Protein 3PT5 (pdb70)

Organism: Escherichia coli O157:H7 (NCBI:txid83334)

B-factor: mean 16.52, std 6.79, range [2.71, 59.26]

InterPro domains:
  IPR005181 Sialate O-acetylesterase domain [PF03629] (75-209)
  IPR036514 SGNH hydrolase superfamily [G3DSA:3.40.50.1110] (12-285)
  IPR052940 Carbohydrate Esterase 6 [PTHR31988] (11-324)

Radius of gyration: 18.14 Å; Cα c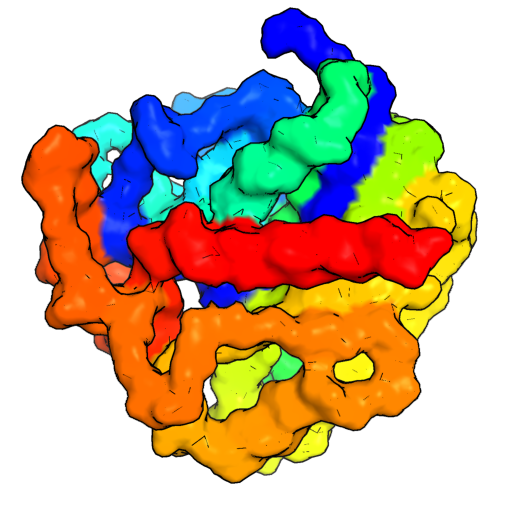ontacts (8 Å, |Δi|>4): 740; chains: 1; bounding box: 42×46×48 Å

Structure (mmCIF, N/CA/C/O backbone):
data_3PT5
#
_entry.id   3PT5
#
_cell.length_a   41.080
_cell.length_b   57.919
_cell.length_c   135.392
_cell.angle_alpha   90.00
_cell.angle_beta   90.00
_cell.angle_gamma   90.00
#
_symmetry.space_group_name_H-M   'P 21 21 21'
#
loop_
_entity.id
_entity.type
_entity.pdbx_description
1 polymer 'NANS (YJHS), A 9-O-acetyl N-acetylneuraminic acid esterase'
2 water water
#
loop_
_atom_site.group_PDB
_atom_site.id
_atom_site.type_symbol
_atom_site.label_atom_id
_atom_site.label_alt_id
_atom_site.label_comp_id
_atom_site.label_asym_id
_atom_site.label_entity_id
_atom_site.label_seq_id
_atom_site.pdbx_PDB_ins_code
_atom_site.Cartn_x
_atom_site.Cartn_y
_atom_site.Cartn_z
_atom_site.occupancy
_atom_site.B_iso_or_equiv
_atom_site.auth_seq_id
_atom_site.auth_comp_id
_atom_site.auth_asym_id
_atom_site.auth_atom_id
_atom_site.pdbx_PDB_model_num
ATOM 1 N N . ILE A 1 15 ? -7.299 18.126 3.645 1.00 27.57 4 ILE A N 1
ATOM 2 C CA . ILE A 1 15 ? -8.139 18.971 2.733 1.00 26.64 4 ILE A CA 1
ATOM 3 C C . ILE A 1 15 ? -8.232 18.354 1.326 1.00 25.94 4 ILE A C 1
ATOM 4 O O . ILE A 1 15 ? -9.320 18.276 0.726 1.00 25.32 4 ILE A O 1
ATOM 9 N N . ILE A 1 16 ? -7.079 17.927 0.811 1.00 24.24 5 ILE A N 1
ATOM 10 C CA . ILE A 1 16 ? -6.978 17.265 -0.478 1.00 22.58 5 ILE A CA 1
ATOM 11 C C . ILE A 1 16 ? -6.284 15.953 -0.182 1.00 21.37 5 ILE A C 1
ATOM 12 O O . ILE A 1 16 ? -5.165 15.958 0.361 1.00 20.66 5 ILE A O 1
ATOM 17 N N . SER A 1 17 ? -6.922 14.847 -0.527 1.00 19.52 6 SER A N 1
ATOM 18 C CA . SER A 1 17 ? -6.370 13.540 -0.169 1.00 18.70 6 SER A CA 1
ATOM 19 C C . SER A 1 17 ? -5.116 13.234 -1.004 1.00 18.11 6 SER A C 1
ATOM 20 O O . SER A 1 17 ? -5.006 13.672 -2.152 1.00 16.77 6 SER A O 1
ATOM 23 N N . PRO A 1 18 ? -4.141 12.527 -0.409 1.00 16.62 7 PRO A N 1
ATOM 24 C CA . PRO A 1 18 ? -2.888 12.278 -1.119 1.00 16.39 7 PRO A CA 1
ATOM 25 C C . PRO A 1 18 ? -3.062 11.420 -2.361 1.00 16.01 7 PRO A C 1
ATOM 26 O O . PRO A 1 18 ? -4.041 10.646 -2.463 1.00 17.30 7 PRO A O 1
ATOM 30 N N . ASP A 1 19 ? -2.100 11.519 -3.286 1.00 15.17 8 ASP A N 1
ATOM 31 C CA . ASP A 1 19 ? -2.074 10.621 -4.448 1.00 15.19 8 ASP A CA 1
ATOM 32 C C . ASP A 1 19 ? -1.660 9.222 -4.060 1.00 14.53 8 ASP A C 1
ATOM 33 O O . ASP A 1 19 ? -2.060 8.253 -4.696 1.00 15.68 8 ASP A O 1
ATOM 38 N N . TYR A 1 20 ? -0.796 9.124 -3.054 1.00 14.16 9 TYR A N 1
ATOM 39 C CA . TYR A 1 20 ? -0.290 7.822 -2.611 1.00 13.01 9 TYR A CA 1
ATOM 40 C C . TYR A 1 20 ? 0.396 8.027 -1.266 1.00 12.16 9 TYR A C 1
ATOM 41 O O . TYR A 1 20 ? 0.508 9.148 -0.782 1.00 11.44 9 TYR A O 1
ATOM 50 N N . TYR A 1 21 ? 0.832 6.919 -0.667 1.00 12.27 10 TYR A N 1
ATOM 51 C CA . TYR A 1 21 ? 1.377 6.916 0.705 1.00 12.29 10 TYR A CA 1
ATOM 52 C C . TYR A 1 21 ? 2.731 6.231 0.774 1.00 11.96 10 TYR A C 1
ATOM 53 O O . TYR A 1 21 ? 2.992 5.267 0.066 1.00 11.90 10 TYR A O 1
ATOM 62 N N . TYR A 1 22 ? 3.576 6.760 1.652 1.00 12.00 11 TYR A N 1
ATOM 63 C CA . TYR A 1 22 ? 4.769 6.062 2.115 1.00 12.07 11 TYR A CA 1
ATOM 64 C C . TYR A 1 22 ? 4.279 5.275 3.322 1.00 11.42 11 TYR A C 1
ATOM 65 O O . TYR A 1 22 ? 3.709 5.843 4.228 1.00 11.69 11 TYR A O 1
ATOM 74 N N . VAL A 1 23 ? 4.502 3.975 3.292 1.00 11.84 12 VAL A N 1
ATOM 75 C CA . VAL A 1 23 ? 3.912 3.022 4.232 1.00 12.08 12 VAL A CA 1
ATOM 76 C C . VAL A 1 23 ? 4.988 2.593 5.237 1.00 12.39 12 VAL A C 1
ATOM 77 O O . VAL A 1 23 ? 6.106 2.250 4.854 1.00 10.87 12 VAL A O 1
ATOM 81 N N . LEU A 1 24 ? 4.651 2.664 6.530 1.00 11.81 13 LEU A N 1
ATOM 82 C CA . LEU A 1 24 ? 5.551 2.190 7.582 1.00 11.10 13 LEU A CA 1
ATOM 83 C C . LEU A 1 24 ? 4.736 1.285 8.499 1.00 10.90 13 LEU A C 1
ATOM 84 O O . LEU A 1 24 ? 3.699 1.697 8.986 1.00 10.76 13 LEU A O 1
ATOM 89 N N . THR A 1 25 ? 5.187 0.040 8.680 1.00 9.35 14 THR A N 1
ATOM 90 C CA . THR A 1 25 ? 4.538 -0.891 9.607 1.00 10.12 14 THR A CA 1
ATOM 91 C C . THR A 1 25 ? 5.170 -0.727 10.988 1.00 9.81 14 THR A C 1
ATOM 92 O O . THR A 1 25 ? 6.351 -0.561 11.098 1.00 9.93 14 THR A O 1
ATOM 96 N N . VAL A 1 26 ? 4.347 -0.783 12.034 1.00 9.14 15 VAL A N 1
ATOM 97 C CA . VAL A 1 26 ? 4.814 -0.630 13.408 1.00 10.26 15 VAL A CA 1
ATOM 98 C C . VAL A 1 26 ? 4.338 -1.859 14.136 1.00 10.17 15 VAL A C 1
ATOM 99 O O . VAL A 1 26 ? 3.144 -2.168 14.093 1.00 11.43 15 VAL A O 1
ATOM 103 N N . ALA A 1 27 ? 5.264 -2.603 14.747 1.00 9.78 16 ALA A N 1
ATOM 104 C CA . ALA A 1 27 ? 4.878 -3.888 15.337 1.00 9.04 16 ALA A CA 1
ATOM 105 C C . ALA A 1 27 ? 5.730 -4.220 16.561 1.00 8.44 16 ALA A C 1
ATOM 106 O O . ALA A 1 27 ? 6.782 -3.588 16.822 1.00 9.01 16 ALA A O 1
ATOM 108 N N . GLY A 1 28 ? 5.265 -5.208 17.337 1.00 8.29 17 GLY A N 1
ATOM 109 C CA . GLY A 1 28 ? 5.941 -5.633 18.519 1.00 7.82 17 GLY A CA 1
ATOM 110 C C . GLY A 1 28 ? 5.060 -5.691 19.736 1.00 7.96 17 GLY A C 1
ATOM 111 O O . GLY A 1 28 ? 3.867 -5.966 19.614 1.00 7.87 17 GLY A O 1
ATOM 112 N N . GLN A 1 29 ? 5.646 -5.371 20.899 1.00 8.36 18 GLN A N 1
ATOM 113 C CA . GLN A 1 29 ? 4.882 -5.389 22.147 1.00 8.70 18 GLN A CA 1
ATOM 114 C C . GLN A 1 29 ? 4.701 -3.982 22.726 1.00 8.62 18 GLN A C 1
ATOM 115 O O . GLN A 1 29 ? 4.702 -3.023 21.964 1.00 10.12 18 GLN A O 1
ATOM 121 N N . SER A 1 30 ? 4.527 -3.862 24.036 1.00 8.91 19 SER A N 1
ATOM 122 C CA . SER A 1 30 ? 4.080 -2.604 24.626 1.00 9.61 19 SER A CA 1
ATOM 123 C C . SER A 1 30 ? 4.859 -1.362 24.237 1.00 9.30 19 SER A C 1
ATOM 124 O O . SER A 1 30 ? 4.261 -0.308 24.040 1.00 11.18 19 SER A O 1
ATOM 127 N N . ASN A 1 31 ? 6.190 -1.464 24.133 1.00 10.27 20 ASN A N 1
ATOM 128 C CA . ASN A 1 31 ? 6.972 -0.238 23.895 1.00 9.41 20 ASN A CA 1
ATOM 129 C C . ASN A 1 31 ? 6.962 0.258 22.450 1.00 9.30 20 ASN A C 1
ATOM 130 O O . ASN A 1 31 ? 7.417 1.358 22.170 1.00 10.90 20 ASN A O 1
ATOM 135 N N . ALA A 1 32 ? 6.361 -0.516 21.567 1.00 8.84 21 ALA A N 1
ATOM 136 C CA . ALA A 1 32 ? 6.140 -0.126 20.173 1.00 9.77 21 ALA A CA 1
ATOM 137 C C . ALA A 1 32 ? 4.863 0.706 20.024 1.00 10.20 21 ALA A C 1
ATOM 138 O O . ALA A 1 32 ? 4.687 1.393 19.021 1.00 11.10 21 ALA A O 1
ATOM 140 N N . MET A 1 33 ? 3.995 0.620 21.032 1.00 10.60 22 MET A N 1
ATOM 141 C CA . MET A 1 33 ? 2.648 1.167 20.926 1.00 9.16 22 MET A CA 1
ATOM 142 C C . MET A 1 33 ? 2.330 2.126 22.063 1.00 9.08 22 MET A C 1
ATOM 143 O O . MET A 1 33 ? 3.216 2.609 22.744 1.00 9.52 22 MET A O 1
ATOM 148 N N . ALA A 1 34 ? 1.044 2.409 22.273 1.00 8.65 23 ALA A N 1
ATOM 149 C CA . ALA A 1 34 ? 0.665 3.465 23.163 1.00 9.11 23 ALA A CA 1
ATOM 150 C C . ALA A 1 34 ? 0.647 3.001 24.619 1.00 9.41 23 ALA A C 1
ATOM 151 O O . ALA A 1 34 ? -0.381 2.607 25.144 1.00 9.17 23 ALA A O 1
ATOM 153 N N . TYR A 1 35 ? 1.811 3.039 25.260 1.00 8.13 24 TYR A N 1
ATOM 154 C CA . TYR A 1 35 ? 1.932 2.775 26.682 1.00 7.85 24 TYR A CA 1
ATOM 155 C C . TYR A 1 35 ? 2.459 3.982 27.451 1.00 8.17 24 TYR A C 1
ATOM 156 O O . TYR A 1 35 ? 2.693 3.891 28.622 1.00 9.22 24 TYR A O 1
ATOM 165 N N . GLY A 1 36 ? 2.589 5.136 26.791 1.00 7.89 25 GLY A N 1
ATOM 166 C CA . GLY A 1 36 ? 2.873 6.377 27.524 1.00 7.98 25 GLY A CA 1
ATOM 167 C C . GLY A 1 36 ? 1.686 6.798 28.366 1.00 8.41 25 GLY A C 1
ATOM 168 O O . GLY A 1 36 ? 0.568 6.931 27.844 1.00 8.64 25 GLY A O 1
ATOM 169 N N . GLU A 1 37 ? 1.920 7.005 29.667 1.00 8.08 26 GLU A N 1
ATOM 170 C CA . GLU A 1 37 ? 0.814 7.323 30.601 1.00 7.93 26 GLU A CA 1
ATOM 171 C C . GLU A 1 37 ? 0.557 8.812 30.823 1.00 8.48 26 GLU A C 1
ATOM 172 O O . GLU A 1 37 ? -0.481 9.175 31.398 1.00 8.29 26 GLU A O 1
ATOM 178 N N . GLY A 1 38 ? 1.481 9.686 30.405 1.00 7.70 27 GLY A N 1
ATOM 179 C CA . GLY A 1 38 ? 1.249 11.103 30.496 1.00 9.04 27 GLY A CA 1
ATOM 180 C C . GLY A 1 38 ? 0.191 11.563 29.492 1.00 9.72 27 GLY A C 1
ATOM 181 O O . GLY A 1 38 ? -0.010 10.946 28.443 1.00 8.81 27 GLY A O 1
ATOM 182 N N . LEU A 1 39 ? -0.438 12.683 29.831 1.00 9.71 28 LEU A N 1
ATOM 183 C CA . LEU A 1 39 ? -1.584 13.229 29.101 1.00 9.81 28 LEU A CA 1
ATOM 184 C C . LEU A 1 39 ? -1.317 13.464 27.599 1.00 9.64 28 LEU A C 1
ATOM 185 O O . LEU A 1 39 ? -0.286 14.010 27.247 1.00 9.76 28 LEU A O 1
ATOM 190 N N . PRO A 1 40 ? -2.255 13.039 26.711 1.00 9.98 29 PRO A N 1
ATOM 191 C CA . PRO A 1 40 ? -2.143 13.410 25.292 1.00 10.56 29 PRO A CA 1
ATOM 192 C C . PRO A 1 40 ? -2.276 14.912 25.102 1.00 12.04 29 PRO A C 1
ATOM 193 O O . PRO A 1 40 ? -2.942 15.579 25.898 1.00 11.90 29 PRO A O 1
ATOM 197 N N . LEU A 1 41 ? -1.648 15.441 24.054 1.00 12.25 30 LEU A N 1
ATOM 198 C CA . LEU A 1 41 ? -1.642 16.877 23.844 1.00 12.99 30 LEU A CA 1
ATOM 199 C C . LEU A 1 41 ? -2.132 17.116 22.421 1.00 13.33 30 LEU A C 1
ATOM 200 O O . LEU A 1 41 ? -1.335 17.446 21.546 1.00 13.11 30 LEU A O 1
ATOM 205 N N . PRO A 1 42 ? -3.440 16.914 22.174 1.00 14.43 31 PRO A N 1
ATOM 206 C CA . PRO A 1 42 ? -3.940 16.884 20.794 1.00 15.59 31 PRO A CA 1
ATOM 207 C C . PRO A 1 42 ? -3.886 18.216 20.050 1.00 16.76 31 PRO A C 1
ATOM 208 O O . PRO A 1 42 ? -4.030 18.229 18.835 1.00 16.21 31 PRO A O 1
ATOM 212 N N . ASP A 1 43 ? -3.683 19.318 20.757 1.00 18.71 32 ASP A N 1
ATOM 213 C CA . ASP A 1 43 ? -3.554 20.616 20.079 1.00 20.25 32 ASP A CA 1
ATOM 214 C C . ASP A 1 43 ? -2.103 20.925 19.683 1.00 20.63 32 ASP A C 1
ATOM 215 O O . ASP A 1 43 ? -1.823 21.906 18.977 1.00 21.96 32 ASP A O 1
ATOM 220 N N . ARG A 1 44 ? -1.172 20.109 20.155 1.00 20.42 33 ARG A N 1
ATOM 221 C CA . ARG A 1 44 ? 0.236 20.418 20.008 1.00 20.43 33 ARG A CA 1
ATOM 222 C C . ARG A 1 44 ? 0.956 19.241 19.394 1.00 19.58 33 ARG A C 1
ATOM 223 O O . ARG A 1 44 ? 0.760 18.925 18.231 1.00 19.06 33 ARG A O 1
ATOM 231 N N . GLU A 1 45 ? 1.774 18.590 20.211 1.00 18.96 34 GLU A N 1
ATOM 232 C CA . GLU A 1 45 ? 2.676 17.541 19.780 1.00 19.48 34 GLU A CA 1
ATOM 233 C C . GLU A 1 45 ? 1.912 16.290 19.349 1.00 17.57 34 GLU A C 1
ATOM 234 O O . GLU A 1 45 ? 2.423 15.498 18.558 1.00 17.48 34 GLU A O 1
ATOM 240 N N . ASP A 1 46 ? 0.684 16.111 19.851 1.00 15.68 35 ASP A N 1
ATOM 241 C CA . ASP A 1 46 ? -0.132 14.951 19.421 1.00 13.56 35 ASP A CA 1
ATOM 242 C C . ASP A 1 46 ? -1.251 15.289 18.444 1.00 13.07 35 ASP A C 1
ATOM 243 O O . ASP A 1 46 ? -2.189 14.515 18.308 1.00 13.11 35 ASP A O 1
ATOM 248 N N . ALA A 1 47 ? -1.141 16.419 17.745 1.00 12.99 36 ALA A N 1
ATOM 249 C CA . ALA A 1 47 ? -2.158 16.794 16.776 1.00 14.12 36 ALA A CA 1
ATOM 250 C C . ALA A 1 47 ? -2.153 15.842 15.578 1.00 14.79 36 ALA A C 1
ATOM 251 O O . ALA A 1 47 ? -1.103 15.604 14.964 1.00 15.31 36 ALA A O 1
ATOM 253 N N . PRO A 1 48 ? -3.327 15.318 15.204 1.00 15.21 37 PRO A N 1
ATOM 254 C CA . PRO A 1 48 ? -3.418 14.526 13.973 1.00 14.95 37 PRO A CA 1
ATOM 255 C C . PRO A 1 48 ? -3.167 15.462 12.783 1.00 14.60 37 PRO A C 1
ATOM 256 O O . PRO A 1 48 ? -3.272 16.675 12.942 1.00 16.42 37 PRO A O 1
ATOM 260 N N . HIS A 1 49 ? -2.817 14.909 11.627 1.00 14.09 38 HIS A N 1
ATOM 261 C CA . HIS A 1 49 ? -2.583 15.721 10.420 1.00 14.38 38 HIS A CA 1
ATOM 262 C C . HIS A 1 49 ? -3.319 15.071 9.274 1.00 13.81 38 HIS A C 1
ATOM 263 O O . HIS A 1 49 ? -3.366 13.844 9.205 1.00 14.38 38 HIS A O 1
ATOM 270 N N . PRO A 1 50 ? -3.937 15.878 8.376 1.00 13.97 39 PRO A N 1
ATOM 271 C CA . PRO A 1 50 ? -4.706 15.257 7.300 1.00 14.24 39 PRO A CA 1
ATOM 272 C C . PRO A 1 50 ? -3.941 14.344 6.343 1.00 13.50 39 PRO A C 1
ATOM 273 O O . PRO A 1 50 ? -4.558 13.565 5.618 1.00 14.61 39 PRO A O 1
ATOM 277 N N . ARG A 1 51 ? -2.612 14.466 6.308 1.00 13.18 40 ARG A N 1
ATOM 278 C CA . ARG A 1 51 ? -1.812 13.646 5.422 1.00 12.36 40 ARG A CA 1
ATOM 279 C C . ARG A 1 51 ? -1.273 12.385 6.103 1.00 11.66 40 ARG A C 1
ATOM 280 O O . ARG A 1 51 ? -0.582 11.587 5.458 1.00 11.86 40 ARG A O 1
ATOM 288 N N . ILE A 1 52 ? -1.619 12.191 7.382 1.00 10.88 41 ILE A N 1
ATOM 289 C CA . ILE A 1 52 ? -1.004 11.105 8.160 1.00 11.00 41 ILE A CA 1
ATOM 290 C C . ILE A 1 52 ? -2.112 10.175 8.628 1.00 10.28 41 ILE A C 1
ATOM 291 O O . ILE A 1 52 ? -2.980 10.594 9.402 1.00 11.03 41 ILE A O 1
ATOM 296 N N . LYS A 1 53 ? -2.069 8.957 8.124 1.00 9.41 42 LYS A N 1
ATOM 297 C CA . LYS A 1 53 ? -3.171 7.981 8.224 1.00 10.41 42 LYS A CA 1
ATOM 298 C C . LYS A 1 53 ? -2.698 6.674 8.838 1.00 10.49 42 LYS A C 1
ATOM 299 O O . LYS A 1 53 ? -1.491 6.468 9.047 1.00 10.28 42 LYS A O 1
ATOM 305 N N . GLN A 1 54 ? -3.663 5.830 9.189 1.00 10.29 43 GLN A N 1
ATOM 306 C CA . GLN A 1 54 ? -3.363 4.481 9.652 1.00 11.17 43 GLN A CA 1
ATOM 307 C C . GLN A 1 54 ? -4.391 3.537 9.088 1.00 12.16 43 GLN A C 1
ATOM 308 O O . GLN A 1 54 ? -5.446 3.971 8.637 1.00 13.48 43 GLN A O 1
ATOM 314 N N . LEU A 1 55 ? -4.082 2.251 9.104 1.00 12.26 44 LEU A N 1
ATOM 315 C CA . LEU A 1 55 ? -5.082 1.236 8.795 1.00 12.36 44 LEU A CA 1
ATOM 316 C C . LEU A 1 55 ? -5.900 0.924 10.031 1.00 13.15 44 LEU A C 1
ATOM 317 O O . LEU A 1 55 ? -5.361 0.512 11.050 1.00 12.42 44 LEU A O 1
ATOM 322 N N . ALA A 1 56 ? -7.217 1.113 9.925 1.00 12.44 45 ALA A N 1
ATOM 323 C CA . ALA A 1 56 ? -8.123 0.902 11.070 1.00 13.77 45 ALA A CA 1
ATOM 324 C C . ALA A 1 56 ? -8.224 -0.546 11.521 1.00 13.37 45 ALA A C 1
ATOM 325 O O . ALA A 1 56 ? -7.959 -1.470 10.775 1.00 12.17 45 ALA A O 1
ATOM 327 N N . ARG A 1 57 ? -8.664 -0.717 12.769 1.00 14.68 46 ARG A N 1
ATOM 328 C CA . ARG A 1 57 ? -8.879 -2.028 13.359 1.00 14.40 46 ARG A CA 1
ATOM 329 C C . ARG A 1 57 ? -10.180 -2.038 14.148 1.00 15.30 46 ARG A C 1
ATOM 330 O O . ARG A 1 57 ? -10.964 -2.988 14.016 1.00 16.53 46 ARG A O 1
ATOM 338 N N . PHE A 1 58 ? -10.393 -1.006 14.962 1.00 14.96 47 PHE A N 1
ATOM 339 C CA . PHE A 1 58 ? -11.490 -1.012 15.938 1.00 15.41 47 PHE A CA 1
ATOM 340 C C . PHE A 1 58 ? -12.782 -0.659 15.212 1.00 16.27 47 PHE A C 1
ATOM 341 O O . PHE A 1 58 ? -12.769 -0.319 14.026 1.00 16.42 47 PHE A O 1
ATOM 349 N N . ALA A 1 59 ? -13.900 -0.726 15.929 1.00 16.51 48 ALA A N 1
ATOM 350 C CA . ALA A 1 59 ? -15.196 -0.465 15.323 1.00 16.17 48 ALA A CA 1
ATOM 351 C C . ALA A 1 59 ? -15.453 1.037 15.144 1.00 16.52 48 ALA A C 1
ATOM 352 O O . ALA A 1 59 ? -16.347 1.454 14.378 1.00 18.20 48 ALA A O 1
ATOM 354 N N . HIS A 1 60 ? -14.681 1.870 15.840 1.00 15.92 49 HIS A N 1
ATOM 355 C CA . HIS A 1 60 ? -14.752 3.319 15.660 1.00 15.38 49 HIS A CA 1
ATOM 356 C C . HIS A 1 60 ? -13.338 3.848 15.635 1.00 15.43 49 HIS A C 1
ATOM 357 O O . HIS A 1 60 ? -12.415 3.141 16.060 1.00 16.20 49 HIS A O 1
ATOM 364 N N . THR A 1 61 ? -13.156 5.063 15.113 1.00 14.33 50 THR A N 1
ATOM 365 C CA . THR A 1 61 ? -11.798 5.588 14.993 1.00 14.47 50 THR A CA 1
ATOM 366 C C . THR A 1 61 ? -11.195 5.840 16.366 1.00 13.96 50 THR A C 1
ATOM 367 O O . THR A 1 61 ? -9.981 5.671 16.566 1.00 13.09 50 THR A O 1
ATOM 371 N N . HIS A 1 62 ? -12.056 6.217 17.304 1.00 13.16 51 HIS A N 1
ATOM 372 C CA . HIS A 1 62 ? -11.717 6.500 18.692 1.00 14.38 51 HIS A CA 1
ATOM 373 C C . HIS A 1 62 ? -13.044 6.516 19.469 1.00 15.51 51 HIS A C 1
ATOM 374 O O . HIS A 1 62 ? -14.113 6.525 18.835 1.00 15.16 51 HIS A O 1
ATOM 381 N N . PRO A 1 63 ? -12.995 6.524 20.817 1.00 16.53 52 PRO A N 1
ATOM 382 C CA . PRO A 1 63 ? -14.272 6.450 21.524 1.00 17.17 52 PRO A CA 1
ATOM 383 C C . PRO A 1 63 ? -15.132 7.692 21.228 1.00 17.57 52 PRO A C 1
ATOM 384 O O . PRO A 1 63 ? -14.690 8.835 21.409 1.00 17.55 52 PRO A O 1
ATOM 388 N N . GLY A 1 64 ? -16.323 7.449 20.684 1.00 17.78 53 GLY A N 1
ATOM 389 C CA . GLY A 1 64 ? -17.241 8.525 20.373 1.00 16.75 53 GLY A CA 1
ATOM 390 C C . GLY A 1 64 ? -17.026 9.091 18.990 1.00 16.84 53 GLY A C 1
ATOM 391 O O . GLY A 1 64 ? -17.693 10.057 18.612 1.00 17.04 53 GLY A O 1
ATOM 392 N N . GLY A 1 65 ? -16.137 8.452 18.222 1.00 16.03 54 GLY A N 1
ATOM 393 C CA . GLY A 1 65 ? -15.790 8.918 16.884 1.00 16.95 54 GLY A CA 1
ATOM 394 C C . GLY A 1 65 ? -16.547 8.121 15.823 1.00 17.41 54 GLY A C 1
ATOM 395 O O . GLY A 1 65 ? -17.326 7.218 16.154 1.00 18.02 54 GLY A O 1
ATOM 396 N N . PRO A 1 66 ? -16.299 8.415 14.546 1.00 17.77 55 PRO A N 1
ATOM 397 C CA . PRO A 1 66 ? -17.000 7.695 13.467 1.00 17.89 55 PRO A CA 1
ATOM 398 C C . PRO A 1 66 ? -16.757 6.190 13.411 1.00 17.66 55 PRO A C 1
ATOM 399 O O . PRO A 1 66 ? -15.701 5.707 13.831 1.00 16.18 55 PRO A O 1
ATOM 403 N N . SER A 1 67 ? -17.718 5.462 12.825 1.00 17.78 56 SER A N 1
ATOM 404 C CA . SER A 1 67 ? -17.548 4.054 12.468 1.00 18.34 56 SER A CA 1
ATOM 405 C C . SER A 1 67 ? -16.357 3.909 11.549 1.00 18.01 56 SER A C 1
ATOM 406 O O . SER A 1 67 ? -16.067 4.793 10.760 1.00 17.77 56 SER A O 1
ATOM 409 N N . CYS A 1 68 ? -15.685 2.784 11.642 1.00 18.19 57 CYS A N 1
ATOM 410 C CA . CYS A 1 68 ? -14.733 2.391 10.610 1.00 18.49 57 CYS A CA 1
ATOM 411 C C . CYS A 1 68 ? -14.675 0.890 10.504 1.00 18.69 57 CYS A C 1
ATOM 412 O O . CYS A 1 68 ? -15.099 0.164 11.429 1.00 19.28 57 CYS A O 1
ATOM 415 N N . HIS A 1 69 ? -14.205 0.433 9.347 1.00 18.84 58 HIS A N 1
ATOM 416 C CA . HIS A 1 69 ? -14.022 -0.988 9.072 1.00 19.58 58 HIS A CA 1
ATOM 417 C C . HIS A 1 69 ? -12.546 -1.324 9.140 1.00 19.54 58 HIS A C 1
ATOM 418 O O . HIS A 1 69 ? -11.700 -0.432 9.019 1.00 20.06 58 HIS A O 1
ATOM 420 N N . PHE A 1 70 ? -12.255 -2.606 9.310 1.00 19.24 59 PHE A N 1
ATOM 421 C CA . PHE A 1 70 ? -10.904 -3.124 9.356 1.00 18.94 59 PHE A CA 1
ATOM 422 C C . PHE A 1 70 ? -10.184 -2.735 8.077 1.00 18.60 59 PHE A C 1
ATOM 423 O O . PHE A 1 70 ? -10.688 -2.953 6.973 1.00 19.28 59 PHE A O 1
ATOM 431 N N . ASN A 1 71 ? -8.993 -2.172 8.233 1.00 17.92 60 ASN A N 1
ATOM 432 C CA . ASN A 1 71 ? -8.161 -1.740 7.103 1.00 17.28 60 ASN A CA 1
ATOM 433 C C . ASN A 1 71 ? -8.643 -0.485 6.355 1.00 16.93 60 ASN A C 1
ATOM 434 O O . ASN A 1 71 ? -8.062 -0.100 5.327 1.00 17.64 60 ASN A O 1
ATOM 439 N N . ASP A 1 72 ? -9.657 0.187 6.886 1.00 16.39 61 ASP A N 1
ATOM 440 C CA . ASP A 1 72 ? -10.019 1.488 6.364 1.00 16.47 61 ASP A CA 1
ATOM 441 C C . ASP A 1 72 ? -8.833 2.436 6.582 1.00 16.56 61 ASP A C 1
ATOM 442 O O . ASP A 1 72 ? -8.132 2.356 7.597 1.00 16.52 61 ASP A O 1
ATOM 447 N N . ILE A 1 73 ? -8.627 3.342 5.638 1.00 15.90 62 ILE A N 1
ATOM 448 C CA . ILE A 1 73 ? -7.744 4.477 5.864 1.00 15.50 62 ILE A CA 1
ATOM 449 C C . ILE A 1 73 ? -8.441 5.492 6.783 1.00 14.81 62 ILE A C 1
ATOM 450 O O . ILE A 1 73 ? -9.520 6.040 6.446 1.00 15.40 62 ILE A O 1
ATOM 455 N N . ILE A 1 74 ? -7.830 5.754 7.936 1.00 13.83 63 ILE A N 1
ATOM 456 C CA . ILE A 1 74 ? -8.368 6.706 8.902 1.00 12.27 63 ILE A CA 1
ATOM 457 C C . ILE A 1 74 ? -7.230 7.583 9.469 1.00 12.73 63 ILE A C 1
ATOM 458 O O . ILE A 1 74 ? -6.054 7.277 9.290 1.00 12.97 63 ILE A O 1
ATOM 463 N N . PRO A 1 75 ? -7.579 8.685 10.140 1.00 12.08 64 PRO A N 1
ATOM 464 C CA . PRO A 1 75 ? -6.517 9.498 10.738 1.00 11.75 64 PRO A CA 1
ATOM 465 C C . PRO A 1 75 ? -5.673 8.731 11.754 1.00 11.96 64 PRO A C 1
ATOM 466 O O . PRO A 1 75 ? -6.191 7.927 12.536 1.00 11.67 64 PRO A O 1
ATOM 470 N N . LEU A 1 76 ? -4.366 8.984 11.727 1.00 11.68 65 LEU A N 1
ATOM 471 C CA . LEU A 1 76 ? -3.499 8.425 12.774 1.00 11.08 65 LEU A CA 1
ATOM 472 C C . LEU A 1 76 ? -3.504 9.379 13.945 1.00 11.65 65 LEU A C 1
ATOM 473 O O . LEU A 1 76 ? -3.400 10.585 13.760 1.00 13.01 65 LEU A O 1
ATOM 478 N N . THR A 1 77 ? -3.634 8.835 15.156 1.00 12.40 66 THR A N 1
ATOM 479 C CA . THR A 1 77 ? -3.674 9.692 16.342 1.00 12.49 66 THR A CA 1
ATOM 480 C C . THR A 1 77 ? -2.643 9.208 17.351 1.00 12.10 66 THR A C 1
ATOM 481 O O . THR A 1 77 ? -1.849 8.314 17.050 1.00 12.56 66 THR A O 1
ATOM 485 N N . HIS A 1 78 ? -2.654 9.812 18.533 1.00 11.31 67 HIS A N 1
ATOM 486 C CA . HIS A 1 78 ? -1.693 9.414 19.582 1.00 10.00 67 HIS A CA 1
ATOM 487 C C . HIS A 1 78 ? -1.895 8.008 20.134 1.00 11.17 67 HIS A C 1
ATOM 488 O O . HIS A 1 78 ? -0.983 7.442 20.747 1.00 9.65 67 HIS A O 1
ATOM 495 N N . CYS A 1 79 ? -3.076 7.427 19.898 1.00 10.69 68 CYS A N 1
ATOM 496 C CA . CYS A 1 79 ? -3.379 6.095 20.425 1.00 11.34 68 CYS A CA 1
ATOM 497 C C . CYS A 1 79 ? -3.878 5.195 19.303 1.00 11.70 68 CYS A C 1
ATOM 498 O O . CYS A 1 79 ? -5.084 5.132 19.064 1.00 11.51 68 CYS A O 1
ATOM 501 N N . PRO A 1 80 ? -2.951 4.552 18.562 1.00 11.49 69 PRO A N 1
ATOM 502 C CA . PRO A 1 80 ? -3.302 3.883 17.309 1.00 11.27 69 PRO A CA 1
ATOM 503 C C . PRO A 1 80 ? -4.088 2.578 17.436 1.00 11.11 69 PRO A C 1
ATOM 504 O O . PRO A 1 80 ? -4.313 2.045 18.523 1.00 11.59 69 PRO A O 1
ATOM 508 N N . HIS A 1 81 ? -4.459 2.055 16.269 1.00 10.60 70 HIS A N 1
ATOM 509 C CA . HIS A 1 81 ? -5.256 0.866 16.105 1.00 11.19 70 HIS A CA 1
ATOM 510 C C . HIS A 1 81 ? -4.444 -0.425 16.149 1.00 11.10 70 HIS A C 1
ATOM 511 O O . HIS A 1 81 ? -4.523 -1.274 15.278 1.00 11.78 70 HIS A O 1
ATOM 518 N N . ASP A 1 82 ? -3.645 -0.556 17.197 1.00 11.34 71 ASP A N 1
ATOM 519 C CA . ASP A 1 82 ? -2.904 -1.798 17.407 1.00 10.98 71 ASP A CA 1
ATOM 520 C C . ASP A 1 82 ? -3.846 -2.925 17.814 1.00 11.31 71 ASP A C 1
ATOM 521 O O . ASP A 1 82 ? -5.038 -2.689 18.067 1.00 11.58 71 ASP A O 1
ATOM 526 N N . VAL A 1 83 ? -3.328 -4.154 17.872 1.00 10.96 72 VAL A N 1
ATOM 527 C CA . VAL A 1 83 ? -4.136 -5.315 18.221 1.00 12.16 72 VAL A CA 1
ATOM 528 C C . VAL A 1 83 ? -4.729 -5.156 19.612 1.00 11.79 72 VAL A C 1
ATOM 529 O O . VAL A 1 83 ? -5.897 -5.537 19.862 1.00 12.12 72 VAL A O 1
ATOM 533 N N . GLN A 1 84 ? -3.934 -4.603 20.525 1.00 11.54 73 GLN A N 1
ATOM 534 C CA . GLN A 1 84 ? -4.458 -4.211 21.823 1.00 11.98 73 GLN A CA 1
ATOM 535 C C . GLN A 1 84 ? -4.981 -2.779 21.834 1.00 12.32 73 GLN A C 1
ATOM 536 O O . GLN A 1 84 ? -4.264 -1.836 21.474 1.00 12.43 73 GLN A O 1
ATOM 542 N N . ASP A 1 85 ? -6.225 -2.610 22.274 1.00 12.77 74 ASP A N 1
ATOM 543 C CA . ASP A 1 85 ? -6.892 -1.312 22.259 1.00 11.02 74 ASP A CA 1
ATOM 544 C C . ASP A 1 85 ? -6.662 -0.560 23.566 1.00 11.18 74 ASP A C 1
ATOM 545 O O . ASP A 1 85 ? -7.170 -0.969 24.623 1.00 11.13 74 ASP A O 1
ATOM 550 N N . MET A 1 86 ? -5.858 0.511 23.504 1.00 10.38 75 MET A N 1
ATOM 551 C CA . MET A 1 86 ? -5.518 1.290 24.700 1.00 9.63 75 MET A CA 1
ATOM 552 C C . MET A 1 86 ? -6.338 2.575 24.836 1.00 9.60 75 MET A C 1
ATOM 553 O O . MET A 1 86 ? -6.092 3.374 25.739 1.00 10.19 75 MET A O 1
ATOM 558 N N . GLN A 1 87 ? -7.309 2.782 23.947 1.00 10.21 76 GLN A N 1
ATOM 559 C CA . GLN A 1 87 ? -7.946 4.085 23.801 1.00 10.45 76 GLN A CA 1
ATOM 560 C C . GLN A 1 87 ? -8.812 4.503 24.974 1.00 10.27 76 GLN A C 1
ATOM 561 O O . GLN A 1 87 ? -9.116 5.681 25.107 1.00 11.30 76 GLN A O 1
ATOM 567 N N . SER A 1 88 ? -9.185 3.543 25.820 1.00 10.02 77 SER A N 1
ATOM 568 C CA . SER A 1 88 ? -9.937 3.819 27.052 1.00 10.26 77 SER A CA 1
ATOM 569 C C . SER A 1 88 ? -9.088 3.915 28.339 1.00 9.98 77 SER A C 1
ATOM 570 O O . SER A 1 88 ? -9.621 4.139 29.425 1.00 10.24 77 SER A O 1
ATOM 573 N N . TYR A 1 89 ? -7.765 3.789 28.215 1.00 9.42 78 TYR A N 1
ATOM 574 C CA . TYR A 1 89 ? -6.912 3.972 29.374 1.00 9.69 78 TYR A CA 1
ATOM 575 C C . TYR A 1 89 ? -6.666 5.462 29.608 1.00 9.75 78 TYR A C 1
ATOM 576 O O . TYR A 1 89 ? -5.523 5.920 29.491 1.00 9.49 78 TYR A O 1
ATOM 585 N N . HIS A 1 90 ? -7.715 6.219 29.915 1.00 10.23 79 HIS A N 1
ATOM 586 C CA . HIS A 1 90 ? -7.594 7.666 30.017 1.00 11.19 79 HIS A CA 1
ATOM 587 C C . HIS A 1 90 ? -6.756 8.092 31.192 1.00 10.90 79 HIS A C 1
ATOM 588 O O . HIS A 1 90 ? -6.783 7.452 32.271 1.00 11.30 79 HIS A O 1
ATOM 595 N N . HIS A 1 91 ? -6.039 9.199 30.994 1.00 11.18 80 HIS A N 1
ATOM 596 C CA . HIS A 1 91 ? -5.369 9.876 32.069 1.00 11.26 80 HIS A CA 1
ATOM 597 C C . HIS A 1 91 ? -6.433 10.509 32.990 1.00 12.45 80 HIS A C 1
ATOM 598 O O . HIS A 1 91 ? -7.447 11.017 32.505 1.00 13.55 80 HIS A O 1
ATOM 605 N N . PRO A 1 92 ? -6.245 10.440 34.316 1.00 13.72 81 PRO A N 1
ATOM 606 C CA . PRO A 1 92 ? -7.251 11.061 35.231 1.00 14.41 81 PRO A CA 1
ATOM 607 C C . PRO A 1 92 ? -7.609 12.527 34.935 1.00 15.92 81 PRO A C 1
ATOM 608 O O . PRO A 1 92 ? -8.729 12.961 35.229 1.00 16.14 81 PRO A O 1
ATOM 612 N N . LEU A 1 93 ? -6.662 13.288 34.400 1.00 15.61 82 LEU A N 1
ATOM 613 C CA . LEU A 1 93 ? -6.842 14.738 34.182 1.00 15.84 82 LEU A CA 1
ATOM 614 C C . LEU A 1 93 ? -7.141 15.057 32.713 1.00 16.74 82 LEU A C 1
ATOM 615 O O . LEU A 1 93 ? -6.970 16.198 32.272 1.00 16.95 82 LEU A O 1
ATOM 620 N N . ALA A 1 94 ? -7.576 14.058 31.951 1.00 17.25 83 ALA A N 1
ATOM 621 C CA . ALA A 1 94 ? -8.077 14.314 30.602 1.00 19.28 83 ALA A CA 1
ATOM 622 C C . ALA A 1 94 ? -9.482 14.930 30.675 1.00 21.23 83 ALA A C 1
ATOM 623 O O . ALA A 1 94 ? -10.402 14.334 31.287 1.00 21.48 83 ALA A O 1
ATOM 625 N N . THR A 1 95 ? -9.621 16.107 30.053 1.00 23.63 84 THR A N 1
ATOM 626 C CA . THR A 1 95 ? -10.893 16.859 29.954 1.00 25.94 84 THR A CA 1
ATOM 627 C C . THR A 1 95 ? -11.811 16.239 28.911 1.00 26.57 84 THR A C 1
ATOM 628 O O . THR A 1 95 ? -12.948 15.824 29.208 1.00 28.13 84 THR A O 1
ATOM 632 N N . ASN A 1 96 ? -11.309 16.197 27.679 1.00 25.65 85 ASN A N 1
ATOM 633 C CA . ASN A 1 96 ? -12.099 15.832 26.535 1.00 25.62 85 ASN A CA 1
ATOM 634 C C . ASN A 1 96 ? -11.690 14.445 26.093 1.00 25.33 85 ASN A C 1
ATOM 635 O O . ASN A 1 96 ? -10.632 14.265 25.494 1.00 25.20 85 ASN A O 1
ATOM 640 N N . HIS A 1 97 ? -12.539 13.468 26.390 1.00 24.77 86 HIS A N 1
ATOM 641 C CA . HIS A 1 97 ? -12.266 12.065 26.041 1.00 23.67 86 HIS A CA 1
ATOM 642 C C . HIS A 1 97 ? -12.496 11.707 24.565 1.00 22.73 86 HIS A C 1
ATOM 643 O O . HIS A 1 97 ? -12.325 10.549 24.155 1.00 21.12 86 HIS A O 1
ATOM 650 N N . GLN A 1 98 ? -12.872 12.712 23.77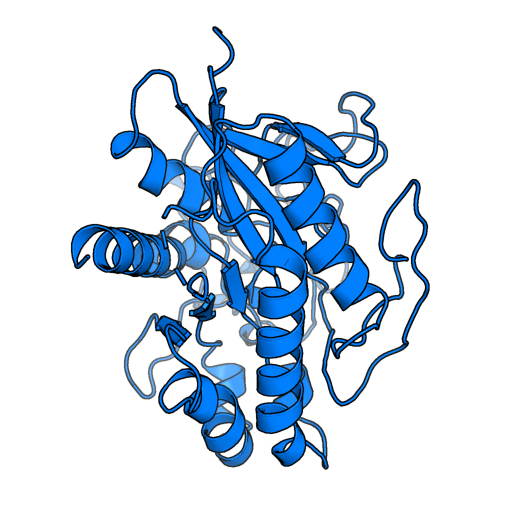1 1.00 22.17 87 GLN A N 1
ATOM 651 C CA . GLN A 1 98 ? -12.949 12.611 22.310 1.00 22.26 87 GLN A CA 1
ATOM 652 C C . GLN A 1 98 ? -11.633 12.939 21.643 1.00 20.52 87 GLN A C 1
ATOM 653 O O . GLN A 1 98 ? -11.396 12.549 20.502 1.00 20.10 87 GLN A O 1
ATOM 659 N N . THR A 1 99 ? -10.803 13.693 22.347 1.00 19.53 88 THR A N 1
ATOM 660 C CA . THR A 1 99 ? -9.522 14.135 21.798 1.00 18.26 88 THR A CA 1
ATOM 661 C C . THR A 1 99 ? -8.327 13.702 22.638 1.00 17.49 88 THR A C 1
ATOM 662 O O . THR A 1 99 ? -7.234 13.489 22.083 1.00 17.66 88 THR A O 1
ATOM 666 N N . GLN A 1 100 ? -8.524 13.621 23.954 1.00 16.51 89 GLN A N 1
ATOM 667 C CA . GLN A 1 100 ? -7.436 13.298 24.910 1.00 15.11 89 GLN A CA 1
ATOM 668 C C . GLN A 1 100 ? -7.590 11.907 25.523 1.00 14.80 89 GLN A C 1
ATOM 669 O O . GLN A 1 100 ? -7.217 11.693 26.678 1.00 16.23 89 GLN A O 1
ATOM 675 N N . TYR A 1 101 ? -8.113 10.983 24.741 1.00 12.94 90 TYR A N 1
ATOM 676 C CA . TYR A 1 101 ? -8.387 9.620 25.193 1.00 12.01 90 TYR A CA 1
ATOM 677 C C . TYR A 1 101 ? -7.116 8.794 25.320 1.00 11.52 90 TYR A C 1
ATOM 678 O O . TYR A 1 101 ? -6.183 8.960 24.552 1.00 10.79 90 TYR A O 1
ATOM 687 N N . GLY A 1 102 ? -7.086 7.883 26.279 1.00 10.52 91 GLY A N 1
ATOM 688 C CA . GLY A 1 102 ? -6.089 6.827 26.244 1.00 10.38 91 GLY A CA 1
ATOM 689 C C . GLY A 1 102 ? -4.660 7.209 26.569 1.00 9.60 91 GLY A C 1
ATOM 690 O O . GLY A 1 102 ? -4.371 8.241 27.176 1.00 10.57 91 GLY A O 1
ATOM 691 N N . THR A 1 103 ? -3.769 6.310 26.173 1.00 9.25 92 THR A N 1
ATOM 692 C CA . THR A 1 103 ? -2.341 6.470 26.374 1.00 8.83 92 THR A CA 1
ATOM 693 C C . THR A 1 103 ? -1.691 6.981 25.086 1.00 9.29 92 THR A C 1
ATOM 694 O O . THR A 1 103 ? -2.362 7.173 24.081 1.00 9.80 92 THR A O 1
ATOM 698 N N . VAL A 1 104 ? -0.381 7.229 25.132 1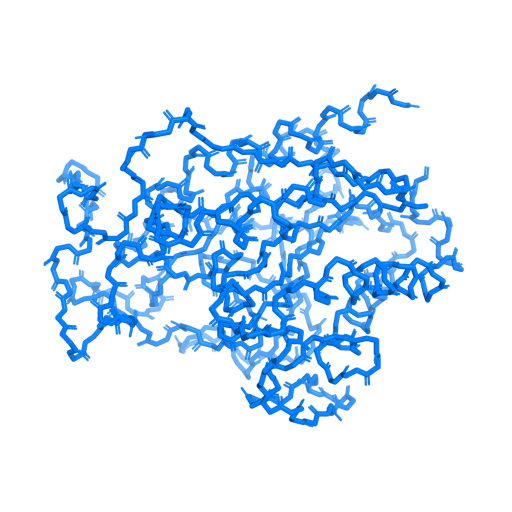.00 7.72 93 VAL A N 1
ATOM 699 C CA . VAL A 1 104 ? 0.308 7.847 23.997 1.00 8.13 93 VAL A CA 1
ATOM 700 C C . VAL A 1 104 ? 1.354 6.901 23.417 1.00 8.08 93 VAL A C 1
ATOM 701 O O . VAL A 1 104 ? 2.152 6.340 24.165 1.00 8.57 93 VAL A O 1
ATOM 705 N N . GLY A 1 105 ? 1.344 6.755 22.091 1.00 8.74 94 GLY A N 1
ATOM 706 C CA . GLY A 1 105 ? 2.331 5.970 21.338 1.00 8.93 94 GLY A CA 1
ATOM 707 C C . GLY A 1 105 ? 3.076 6.859 20.359 1.00 9.99 94 GLY A C 1
ATOM 708 O O . GLY A 1 105 ? 2.519 7.870 19.915 1.00 11.60 94 GLY A O 1
ATOM 709 N N . GLN A 1 106 ? 4.285 6.447 19.968 1.00 9.97 95 GLN A N 1
ATOM 710 C CA . GLN A 1 106 ? 5.160 7.242 19.108 1.00 9.31 95 GLN A CA 1
ATOM 711 C C . GLN A 1 106 ? 4.873 7.171 17.616 1.00 8.09 95 GLN A C 1
ATOM 712 O O . GLN A 1 106 ? 5.543 7.871 16.866 1.00 8.59 95 GLN A O 1
ATOM 718 N N . ALA A 1 107 ? 3.943 6.319 17.144 1.00 9.04 96 ALA A N 1
ATOM 719 C CA . ALA A 1 107 ? 3.775 6.164 15.675 1.00 8.45 96 ALA A CA 1
ATOM 720 C C . ALA A 1 107 ? 3.433 7.531 15.048 1.00 8.73 96 ALA A C 1
ATOM 721 O O . ALA A 1 107 ? 3.956 7.901 13.985 1.00 9.77 96 ALA A O 1
ATOM 723 N N . LEU A 1 108 ? 2.565 8.294 15.728 1.00 8.91 97 LEU A N 1
ATOM 724 C CA . LEU A 1 108 ? 2.155 9.597 15.202 1.00 10.08 97 LEU A CA 1
ATOM 725 C C . LEU A 1 108 ? 3.352 10.543 15.032 1.00 10.26 97 LEU A C 1
ATOM 726 O O . LEU A 1 108 ? 3.443 11.269 14.044 1.00 11.80 97 LEU A O 1
ATOM 731 N N . HIS A 1 109 ? 4.254 10.524 16.005 1.00 10.44 98 HIS A N 1
ATOM 732 C CA . HIS A 1 109 ? 5.396 11.435 16.047 1.00 10.32 98 HIS A CA 1
ATOM 733 C C . HIS A 1 109 ? 6.472 11.062 15.065 1.00 10.83 98 HIS A C 1
ATOM 734 O O . HIS A 1 109 ? 7.104 11.945 14.486 1.00 11.28 98 HIS A O 1
ATOM 741 N N . ILE A 1 110 ? 6.623 9.758 14.839 1.00 9.89 99 ILE A N 1
ATOM 742 C CA . ILE A 1 110 ? 7.485 9.278 13.730 1.00 9.39 99 ILE A CA 1
ATOM 743 C C . ILE A 1 110 ? 6.951 9.811 12.411 1.00 10.24 99 ILE A C 1
ATOM 744 O O . ILE A 1 110 ? 7.671 10.494 11.677 1.00 9.97 99 ILE A O 1
ATOM 749 N N . ALA A 1 111 ? 5.664 9.577 12.163 1.00 10.29 100 ALA A N 1
ATOM 750 C CA . ALA A 1 111 ? 5.006 10.051 10.968 1.00 10.80 100 ALA A CA 1
ATOM 751 C C . ALA A 1 111 ? 5.125 11.576 10.789 1.00 10.56 100 ALA A C 1
ATOM 752 O O . ALA A 1 111 ? 5.453 12.038 9.678 1.00 12.05 100 ALA A O 1
ATOM 754 N N . ARG A 1 112 ? 4.860 12.352 11.840 1.00 10.70 101 ARG A N 1
ATOM 755 C CA . ARG A 1 112 ? 4.918 13.806 11.729 1.00 12.89 101 ARG A CA 1
ATOM 756 C C . ARG A 1 112 ? 6.335 14.249 11.408 1.00 12.67 101 ARG A C 1
ATOM 757 O O . ARG A 1 112 ? 6.528 15.142 10.597 1.00 12.49 101 ARG A O 1
ATOM 765 N N . LYS A 1 113 ? 7.326 13.581 11.999 1.00 12.30 102 LYS A N 1
ATOM 766 C CA . LYS A 1 113 ? 8.720 13.989 11.767 1.00 12.08 102 LYS A CA 1
ATOM 767 C C . LYS A 1 113 ? 9.261 13.580 10.390 1.00 13.09 102 LYS A C 1
ATOM 768 O O . LYS A 1 113 ? 10.205 14.195 9.891 1.00 14.23 102 LYS A O 1
ATOM 774 N N . LEU A 1 114 ? 8.651 12.562 9.778 1.00 12.76 103 LEU A N 1
ATOM 775 C CA . LEU A 1 114 ? 8.985 12.136 8.399 1.00 12.12 103 LEU A CA 1
ATOM 776 C C . LEU A 1 114 ? 8.306 12.989 7.307 1.00 12.69 103 LEU A C 1
ATOM 777 O O . LEU A 1 114 ? 8.847 13.159 6.210 1.00 12.31 103 LEU A O 1
ATOM 782 N N . LEU A 1 115 ? 7.123 13.520 7.611 1.00 12.52 104 LEU A N 1
ATOM 783 C CA . LEU A 1 115 ? 6.300 14.165 6.596 1.00 13.59 104 LEU A CA 1
ATOM 784 C C . LEU A 1 115 ? 7.031 15.280 5.853 1.00 14.42 104 LEU A C 1
ATOM 785 O O . LEU A 1 115 ? 6.856 15.401 4.644 1.00 14.12 104 LEU A O 1
ATOM 790 N N . PRO A 1 116 ? 7.878 16.082 6.550 1.00 15.05 105 PRO A N 1
ATOM 791 C CA . PRO A 1 116 ? 8.460 17.192 5.773 1.00 15.66 105 PRO A CA 1
ATOM 792 C C . PRO A 1 116 ? 9.393 16.734 4.674 1.00 16.32 105 PRO A C 1
ATOM 793 O O . PRO A 1 116 ? 9.730 17.520 3.782 1.00 17.40 105 PRO A O 1
ATOM 797 N N . PHE A 1 117 ? 9.790 15.467 4.711 1.00 14.42 106 PHE A N 1
ATOM 798 C CA . PHE A 1 117 ? 10.784 14.945 3.784 1.00 14.40 106 PHE A CA 1
ATOM 799 C C . PHE A 1 117 ? 10.241 14.243 2.538 1.00 14.53 106 PHE A C 1
ATOM 800 O O . PHE A 1 117 ? 11.003 13.788 1.667 1.00 14.95 106 PHE A O 1
ATOM 808 N N . ILE A 1 118 ? 8.918 14.168 2.431 1.00 13.24 107 ILE A N 1
ATOM 809 C CA . ILE A 1 118 ? 8.287 13.436 1.307 1.00 13.07 107 ILE A CA 1
ATOM 810 C C . ILE A 1 118 ? 7.536 14.398 0.383 1.00 14.43 107 ILE A C 1
ATOM 811 O O . ILE A 1 118 ? 7.293 15.547 0.754 1.00 13.27 107 ILE A O 1
ATOM 816 N N . PRO A 1 119 ? 7.173 13.945 -0.848 1.00 12.78 108 PRO A N 1
ATOM 817 C CA . PRO A 1 119 ? 6.558 14.894 -1.779 1.00 13.39 108 PRO A CA 1
ATOM 818 C C . PRO A 1 119 ? 5.217 15.463 -1.330 1.00 13.83 108 PRO A C 1
ATOM 819 O O . PRO A 1 119 ? 4.503 14.796 -0.650 1.00 13.46 108 PRO A O 1
ATOM 823 N N . ASP A 1 120 ? 4.881 16.685 -1.740 1.00 14.59 109 ASP A N 1
ATOM 824 C CA . ASP A 1 120 ? 3.593 17.292 -1.339 1.00 14.58 109 ASP A CA 1
ATOM 825 C C . ASP A 1 120 ? 2.344 16.438 -1.609 1.00 13.54 109 ASP A C 1
ATOM 826 O O . ASP A 1 120 ? 1.328 16.617 -0.954 1.00 14.21 109 ASP A O 1
ATOM 831 N N . ASN A 1 121 ? 2.402 15.559 -2.603 1.00 12.43 110 ASN A N 1
ATOM 832 C CA . ASN A 1 121 ? 1.251 14.813 -3.049 1.00 12.68 110 ASN A CA 1
ATOM 833 C C . ASN A 1 121 ? 1.215 13.408 -2.421 1.00 11.93 110 ASN A C 1
ATOM 834 O O . ASN A 1 121 ? 0.389 12.567 -2.769 1.00 12.36 110 ASN A O 1
ATOM 839 N N . ALA A 1 122 ? 2.119 13.197 -1.466 1.00 11.28 111 ALA A N 1
ATOM 840 C CA . ALA A 1 122 ? 2.188 11.944 -0.719 1.00 11.03 111 ALA A CA 1
ATOM 841 C C . ALA A 1 122 ? 1.780 12.136 0.730 1.00 11.23 111 ALA A C 1
ATOM 842 O O . ALA A 1 122 ? 1.934 13.232 1.306 1.00 11.05 111 ALA A O 1
ATOM 844 N N . GLY A 1 123 ? 1.257 11.078 1.336 1.00 10.34 112 GLY A N 1
ATOM 845 C CA . GLY A 1 123 ? 1.032 11.090 2.771 1.00 10.48 112 GLY A CA 1
ATOM 846 C C . GLY A 1 123 ? 1.828 9.949 3.400 1.00 10.34 112 GLY A C 1
ATOM 847 O O . GLY A 1 123 ? 2.586 9.283 2.729 1.00 10.44 112 GLY A O 1
ATOM 848 N N . ILE A 1 124 ? 1.623 9.742 4.694 1.00 11.29 113 ILE A N 1
ATOM 849 C CA . ILE A 1 124 ? 2.270 8.674 5.428 1.00 11.01 113 ILE A CA 1
ATOM 850 C C . ILE A 1 124 ? 1.141 7.772 5.939 1.00 11.05 113 ILE A C 1
ATOM 851 O O . ILE A 1 124 ? 0.143 8.286 6.460 1.00 10.88 113 ILE A O 1
ATOM 856 N N . LEU A 1 125 ? 1.315 6.459 5.777 1.00 10.64 114 LEU A N 1
ATOM 857 C CA . LEU A 1 125 ? 0.316 5.456 6.169 1.00 11.61 114 LEU A CA 1
ATOM 858 C C . LEU A 1 125 ? 0.980 4.493 7.118 1.00 11.47 114 LEU A C 1
ATOM 859 O O . LEU A 1 125 ? 1.842 3.720 6.728 1.00 11.26 114 LEU A O 1
ATOM 864 N N . ILE A 1 126 ? 0.589 4.560 8.393 1.00 10.99 115 ILE A N 1
ATOM 865 C CA . ILE A 1 126 ? 1.139 3.646 9.397 1.00 11.70 115 ILE A CA 1
ATOM 866 C C . ILE A 1 126 ? 0.265 2.385 9.462 1.00 11.46 115 ILE A C 1
ATOM 867 O O . ILE A 1 126 ? -0.960 2.474 9.372 1.00 11.84 115 ILE A O 1
ATOM 872 N N . VAL A 1 127 ? 0.916 1.231 9.591 1.00 11.22 116 VAL A N 1
ATOM 873 C CA . VAL A 1 127 ? 0.244 -0.058 9.730 1.00 11.06 116 VAL A CA 1
ATOM 874 C C . VAL A 1 127 ? 0.511 -0.595 11.174 1.00 10.84 116 VAL A C 1
ATOM 875 O O . VAL A 1 127 ? 1.523 -1.218 11.422 1.00 10.77 116 VAL A O 1
ATOM 879 N N . PRO A 1 128 ? -0.410 -0.290 12.124 1.00 10.83 117 PRO A N 1
ATOM 880 C CA . PRO A 1 128 ? -0.160 -0.646 13.519 1.00 10.57 117 PRO A CA 1
ATOM 881 C C . PRO A 1 128 ? -0.534 -2.099 13.794 1.00 11.25 117 PRO A C 1
ATOM 882 O O . PRO A 1 128 ? -1.706 -2.491 13.643 1.00 11.82 117 PRO A O 1
ATOM 886 N N . CYS A 1 129 ? 0.485 -2.868 14.191 1.00 11.25 118 CYS A N 1
ATOM 887 C CA . CYS A 1 129 ? 0.349 -4.300 14.487 1.00 11.54 118 CYS A CA 1
ATOM 888 C C . CYS A 1 129 ? 1.018 -4.711 15.790 1.00 11.97 118 CYS A C 1
ATOM 889 O O . CYS A 1 129 ? 1.737 -5.696 15.805 1.00 14.06 118 CYS A O 1
ATOM 892 N N . CYS A 1 130 ? 0.795 -3.940 16.861 1.00 11.20 119 CYS A N 1
ATOM 893 C CA . CYS A 1 130 ? 1.429 -4.231 18.146 1.00 11.64 119 CYS A CA 1
ATOM 894 C C . CYS A 1 130 ? 0.466 -4.868 19.120 1.00 11.50 119 CYS A C 1
ATOM 895 O O . CYS A 1 130 ? -0.752 -4.684 19.028 1.00 11.85 119 CYS A O 1
ATOM 898 N N . ARG A 1 131 ? 1.019 -5.594 20.088 1.00 10.74 120 ARG A N 1
ATOM 899 C CA . ARG A 1 131 ? 0.205 -6.241 21.101 1.00 11.67 120 ARG A CA 1
ATOM 900 C C . ARG A 1 131 ? 1.014 -6.236 22.402 1.00 10.46 120 ARG A C 1
ATOM 901 O O . ARG A 1 131 ? 2.072 -6.837 22.476 1.00 9.91 120 ARG A O 1
ATOM 909 N N . GLY A 1 132 ? 0.523 -5.540 23.419 1.00 10.20 121 GLY A N 1
ATOM 910 C CA . GLY A 1 132 ? 1.192 -5.570 24.729 1.00 10.01 121 GLY A CA 1
ATOM 911 C C . GLY A 1 132 ? 1.251 -6.991 25.234 1.00 10.57 121 GLY A C 1
ATOM 912 O O . GLY A 1 132 ? 0.315 -7.776 25.020 1.00 11.61 121 GLY A O 1
ATOM 913 N N . GLY A 1 133 ? 2.356 -7.332 25.892 1.00 10.54 122 GLY A N 1
ATOM 914 C CA . GLY A 1 133 ? 2.538 -8.631 26.532 1.00 12.80 122 GLY A CA 1
ATOM 915 C C . GLY A 1 133 ? 2.582 -9.788 25.564 1.00 13.06 122 GLY A C 1
ATOM 916 O O . GLY A 1 133 ? 2.156 -10.907 25.893 1.00 15.66 122 GLY A O 1
ATOM 917 N N . SER A 1 134 ? 3.087 -9.522 24.373 1.00 11.46 123 SER A N 1
ATOM 918 C CA . SER A 1 134 ? 3.250 -10.548 23.356 1.00 11.13 123 SER A CA 1
ATOM 919 C C . SER A 1 134 ? 4.707 -11.025 23.337 1.00 11.04 123 SER A C 1
ATOM 920 O O . SER A 1 134 ? 5.633 -10.322 23.792 1.00 12.74 123 SER A O 1
ATOM 923 N N . ALA A 1 135 ? 4.917 -12.239 22.834 1.00 11.47 124 ALA A N 1
ATOM 924 C CA . ALA A 1 135 ? 6.240 -12.859 22.918 1.00 10.55 124 ALA A CA 1
ATOM 925 C C . ALA A 1 135 ? 6.382 -13.999 21.932 1.00 11.27 124 ALA A C 1
ATOM 926 O O . ALA A 1 135 ? 5.396 -14.460 21.409 1.00 11.08 124 ALA A O 1
ATOM 928 N N . PHE A 1 136 ? 7.615 -14.453 21.742 1.00 11.97 125 PHE A N 1
ATOM 929 C CA . PHE A 1 136 ? 7.852 -15.668 20.958 1.00 12.21 125 PHE A CA 1
ATOM 930 C C . PHE A 1 136 ? 7.795 -16.923 21.790 1.00 12.70 125 PHE A C 1
ATOM 931 O O . PHE A 1 136 ? 7.496 -18.001 21.254 1.00 13.08 125 PHE A O 1
ATOM 939 N N . THR A 1 137 ? 8.095 -16.790 23.081 1.00 12.85 126 THR A N 1
ATOM 940 C CA . THR A 1 137 ? 8.243 -17.971 23.949 1.00 14.43 126 THR A CA 1
ATOM 941 C C . THR A 1 137 ? 7.131 -18.183 24.984 1.00 14.54 126 THR A C 1
ATOM 942 O O . THR A 1 137 ? 7.203 -19.106 25.819 1.00 16.35 126 THR A O 1
ATOM 946 N N . ALA A 1 138 ? 6.115 -17.316 24.949 1.00 15.42 127 ALA A N 1
ATOM 947 C CA . ALA A 1 138 ? 4.980 -17.389 25.862 1.00 15.08 127 ALA A CA 1
ATOM 948 C C . ALA A 1 138 ? 3.845 -16.599 25.264 1.00 15.23 127 ALA A C 1
ATOM 949 O O . ALA A 1 138 ? 4.068 -15.660 24.489 1.00 15.48 127 ALA A O 1
ATOM 951 N N . GLY A 1 139 ? 2.619 -16.978 25.611 1.00 15.05 128 GLY A N 1
ATOM 952 C CA . GLY A 1 139 ? 1.446 -16.221 25.231 1.00 15.71 128 GLY A CA 1
ATOM 953 C C . GLY A 1 139 ? 0.481 -17.057 24.413 1.00 16.03 128 GLY A C 1
ATOM 954 O O . GLY A 1 139 ? 0.908 -17.866 23.603 1.00 16.60 128 GLY A O 1
ATOM 955 N N . SER A 1 140 ? -0.811 -16.860 24.648 1.00 17.25 129 SER A N 1
ATOM 956 C CA . SER A 1 140 ? -1.866 -17.529 23.880 1.00 18.91 129 SER A CA 1
ATOM 957 C C . SER A 1 140 ? -1.747 -17.251 22.380 1.00 19.32 129 SER A C 1
ATOM 958 O O . SER A 1 140 ? -1.397 -16.150 21.986 1.00 18.76 129 SER A O 1
ATOM 961 N N . GLU A 1 141 ? -2.029 -18.245 21.543 1.00 19.35 130 GLU A N 1
ATOM 962 C CA . GLU A 1 141 ? -2.063 -18.043 20.079 1.00 20.31 130 GLU A CA 1
ATOM 963 C C . GLU A 1 141 ? -3.122 -17.048 19.648 1.00 19.89 130 GLU A C 1
ATOM 964 O O . GLU A 1 141 ? -2.901 -16.252 18.733 1.00 18.50 130 GLU A O 1
ATOM 970 N N . GLY A 1 142 ? -4.292 -17.131 20.275 1.00 19.49 131 GLY A N 1
ATOM 971 C CA . GLY A 1 142 ? -5.475 -16.439 19.768 1.00 19.83 131 GLY A CA 1
ATOM 972 C C . GLY A 1 142 ? -5.888 -16.987 18.406 1.00 20.16 131 GLY A C 1
ATOM 973 O O . GLY A 1 142 ? -5.499 -18.083 18.022 1.00 20.75 131 GLY A O 1
ATOM 974 N N . THR A 1 143 ? -6.674 -16.217 17.673 1.00 20.35 132 THR A N 1
ATOM 975 C CA . THR A 1 143 ? -7.142 -16.623 16.349 1.00 20.82 132 THR A CA 1
ATOM 976 C C . THR A 1 143 ? -6.982 -15.456 15.387 1.00 21.19 132 THR A C 1
ATOM 977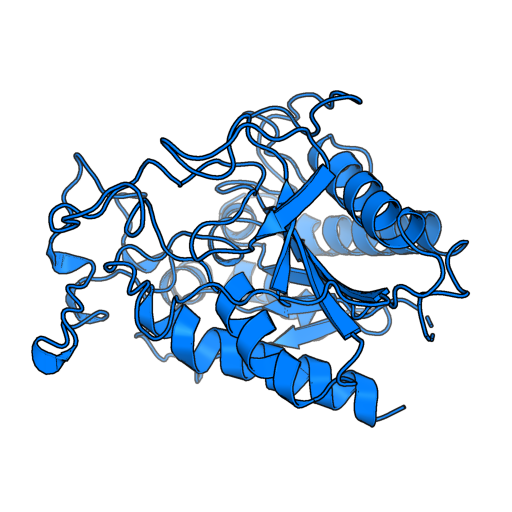 O O . THR A 1 143 ? -6.733 -14.322 15.813 1.00 20.55 132 THR A O 1
ATOM 981 N N . TYR A 1 144 ? -7.105 -15.741 14.091 1.00 22.00 133 TYR A N 1
ATOM 982 C CA . TYR A 1 144 ? -7.085 -14.697 13.078 1.00 22.77 133 TYR A CA 1
ATOM 983 C C . TYR A 1 144 ? -8.410 -14.706 12.327 1.00 23.52 133 TYR A C 1
ATOM 984 O O . TYR A 1 144 ? -8.842 -15.758 11.883 1.00 24.44 133 TYR A O 1
ATOM 993 N N . SER A 1 145 ? -9.028 -13.529 12.190 1.00 23.71 134 SER A N 1
ATOM 994 C CA . SER A 1 145 ? -10.289 -13.336 11.453 1.00 24.18 134 SER A CA 1
ATOM 995 C C . SER A 1 145 ? -9.994 -12.539 10.188 1.00 24.44 134 SER A C 1
ATOM 996 O O . SER A 1 145 ? -9.341 -11.501 10.255 1.00 24.59 134 SER A O 1
ATOM 999 N N . GLU A 1 146 ? -10.455 -13.027 9.037 1.00 24.48 135 GLU A N 1
ATOM 1000 C CA . GLU A 1 146 ? -10.205 -12.346 7.759 1.00 24.35 135 GLU A CA 1
ATOM 1001 C C . GLU A 1 146 ? -10.761 -10.935 7.730 1.00 23.44 135 GLU A C 1
ATOM 1002 O O . GLU A 1 146 ? -10.140 -10.015 7.180 1.00 23.30 135 GLU A O 1
ATOM 1008 N N . ARG A 1 147 ? -11.940 -10.778 8.318 1.00 22.55 136 ARG A N 1
ATOM 1009 C CA . ARG A 1 147 ? -12.657 -9.546 8.256 1.00 21.32 136 ARG A CA 1
ATOM 1010 C C . ARG A 1 147 ? -12.168 -8.560 9.317 1.00 20.20 136 ARG A C 1
ATOM 1011 O O . ARG A 1 147 ? -12.362 -7.350 9.162 1.00 19.35 136 ARG A O 1
ATOM 1019 N N . HIS A 1 148 ? -11.556 -9.064 10.392 1.00 19.00 137 HIS A N 1
ATOM 1020 C CA . HIS A 1 148 ? -11.248 -8.204 11.546 1.00 18.08 137 HIS A CA 1
ATOM 1021 C C . HIS A 1 148 ? -9.831 -8.316 12.151 1.00 18.04 137 HIS A C 1
ATOM 1022 O O . HIS A 1 148 ? -9.520 -7.598 13.103 1.00 18.35 137 HIS A O 1
ATOM 1029 N N . GLY A 1 149 ? -9.004 -9.212 11.626 1.00 17.07 138 GLY A N 1
ATOM 1030 C CA . GLY A 1 149 ? -7.601 -9.305 12.059 1.00 17.00 138 GLY A CA 1
ATOM 1031 C C . GLY A 1 149 ? -7.415 -10.148 13.288 1.00 17.55 138 GLY A C 1
ATOM 1032 O O . GLY A 1 149 ? -8.326 -10.896 13.668 1.00 18.13 138 GLY A O 1
ATOM 1033 N N . ALA A 1 150 ? -6.238 -10.044 13.915 1.00 16.49 139 ALA A N 1
ATOM 1034 C CA . ALA A 1 150 ? -5.912 -10.873 15.095 1.00 16.57 139 ALA A CA 1
ATOM 1035 C C . ALA A 1 150 ? -6.884 -10.642 16.255 1.00 16.81 139 ALA A C 1
ATOM 1036 O O . ALA A 1 150 ? -7.307 -9.513 16.485 1.00 16.34 139 ALA A O 1
ATOM 1038 N N . SER A 1 151 ? -7.237 -11.727 16.967 1.00 17.60 140 SER A N 1
ATOM 1039 C CA . SER A 1 151 ? -8.152 -11.662 18.103 1.00 19.28 140 SER A CA 1
ATOM 1040 C C . SER A 1 151 ? -7.505 -10.884 19.240 1.00 20.53 140 SER A C 1
ATOM 1041 O O . SER A 1 151 ? -6.279 -10.804 19.309 1.00 20.50 140 SER A O 1
ATOM 1044 N N . HIS A 1 152 ? -8.334 -10.359 20.145 1.00 21.89 141 HIS A N 1
ATOM 1045 C CA . HIS A 1 152 ? -7.861 -9.629 21.335 1.00 23.31 141 HIS A CA 1
ATOM 1046 C C . HIS A 1 152 ? -6.815 -10.407 22.128 1.00 23.33 141 HIS A C 1
ATOM 1047 O O . HIS A 1 152 ? -5.936 -9.798 22.752 1.00 23.40 141 HIS A O 1
ATOM 1054 N N . ASP A 1 153 ? -6.925 -11.738 22.115 1.00 22.86 142 ASP A N 1
ATOM 1055 C CA . ASP A 1 153 ? -6.043 -12.622 22.869 1.00 23.23 142 ASP A CA 1
ATOM 1056 C C . ASP A 1 153 ? -4.872 -13.244 22.074 1.00 22.65 142 ASP A C 1
ATOM 1057 O O . ASP A 1 153 ? -4.234 -14.185 22.537 1.00 23.57 142 ASP A O 1
ATOM 1062 N N . ALA A 1 154 ? -4.565 -12.712 20.896 1.00 20.72 143 ALA A N 1
ATOM 1063 C CA . ALA A 1 154 ? -3.401 -13.187 20.153 1.00 19.62 143 ALA A CA 1
ATOM 1064 C C . ALA A 1 154 ? -2.147 -12.532 20.763 1.00 19.34 143 ALA A C 1
ATOM 1065 O O . ALA A 1 154 ? -1.960 -11.323 20.650 1.00 19.67 143 ALA A O 1
ATOM 1067 N N . CYS A 1 155 ? -1.309 -13.337 21.414 1.00 18.36 144 CYS A N 1
ATOM 1068 C CA . CYS A 1 155 ? -0.160 -12.820 22.172 1.00 18.17 144 CYS A CA 1
ATOM 1069 C C . CYS A 1 155 ? 1.110 -13.543 21.825 1.00 16.89 144 CYS A C 1
ATOM 1070 O O . CYS A 1 155 ? 2.120 -13.347 22.457 1.00 16.71 144 CYS A O 1
ATOM 1073 N N . ARG A 1 156 ? 1.059 -14.407 20.819 1.00 16.47 145 ARG A N 1
ATOM 1074 C CA . ARG A 1 156 ? 2.225 -15.182 20.432 1.00 14.68 145 ARG A CA 1
ATOM 1075 C C . ARG A 1 156 ? 2.758 -14.746 19.070 1.00 13.93 145 ARG A C 1
ATOM 1076 O O . ARG A 1 156 ? 2.062 -14.856 18.070 1.00 15.03 145 ARG A O 1
ATOM 1084 N N . TRP A 1 157 ? 3.993 -14.247 19.034 1.00 13.36 146 TRP A N 1
ATOM 1085 C CA . TRP A 1 157 ? 4.672 -13.995 17.772 1.00 14.27 146 TRP A CA 1
ATOM 1086 C C . TRP A 1 157 ? 5.321 -15.295 17.308 1.00 14.82 146 TRP A C 1
ATOM 1087 O O . TRP A 1 157 ? 5.579 -16.194 18.112 1.00 15.07 146 TRP A O 1
ATOM 1098 N N . GLY A 1 158 ? 5.569 -15.395 16.004 1.00 16.29 147 GLY A N 1
ATOM 1099 C CA . GLY A 1 158 ? 6.226 -16.565 15.415 1.00 18.28 147 GLY A CA 1
ATOM 1100 C C . GLY A 1 158 ? 5.635 -16.794 14.039 1.00 20.24 147 GLY A C 1
ATOM 1101 O O . GLY A 1 158 ? 4.527 -16.370 13.763 1.00 20.26 147 GLY A O 1
ATOM 1102 N N . THR A 1 159 ? 6.361 -17.457 13.156 1.00 22.03 148 THR A N 1
ATOM 1103 C CA . THR A 1 159 ? 5.831 -17.639 11.815 1.00 23.24 148 THR A CA 1
ATOM 1104 C C . THR A 1 159 ? 4.486 -18.376 11.898 1.00 23.67 148 THR A C 1
ATOM 1105 O O . THR A 1 159 ? 4.344 -19.334 12.665 1.00 24.11 148 THR A O 1
ATOM 1109 N N . ASP A 1 160 ? 3.516 -17.849 11.153 1.00 23.74 149 ASP A N 1
ATOM 1110 C CA . ASP A 1 160 ? 2.118 -18.327 11.046 1.00 23.43 149 ASP A CA 1
ATOM 1111 C C . ASP A 1 160 ? 1.151 -18.235 12.242 1.00 21.89 149 ASP A C 1
ATOM 1112 O O . ASP A 1 160 ? 0.005 -18.706 12.162 1.00 21.54 149 ASP A O 1
ATOM 1117 N N . THR A 1 161 ? 1.575 -17.583 13.321 1.00 19.96 150 THR A N 1
ATOM 1118 C CA . THR A 1 161 ? 0.628 -17.212 14.377 1.00 17.97 150 THR A CA 1
ATOM 1119 C C . THR A 1 161 ? -0.336 -16.116 13.897 1.00 17.32 150 THR A C 1
ATOM 1120 O O . THR A 1 161 ? -0.029 -15.409 12.914 1.00 17.27 150 THR A O 1
ATOM 1124 N N . PRO A 1 162 ? -1.489 -15.949 14.578 1.00 16.83 151 PRO A N 1
ATOM 1125 C CA . PRO A 1 162 ? -2.380 -14.835 14.275 1.00 16.29 151 PRO A CA 1
ATOM 1126 C C . PRO A 1 162 ? -1.708 -13.474 14.223 1.00 15.32 151 PRO A C 1
ATOM 1127 O O . PRO A 1 162 ? -2.040 -12.682 13.345 1.00 15.01 151 PRO A O 1
ATOM 1131 N N . LEU A 1 163 ? -0.788 -13.195 15.141 1.00 14.99 152 LEU A N 1
ATOM 1132 C CA . LEU A 1 163 ? -0.078 -11.915 15.107 1.00 14.37 152 LEU A CA 1
ATOM 1133 C C . LEU A 1 163 ? 0.771 -11.769 13.858 1.00 14.71 152 LEU A C 1
ATOM 1134 O O . LEU A 1 163 ? 0.812 -10.691 13.269 1.00 15.17 152 LEU A O 1
ATOM 1139 N N . TYR A 1 164 ? 1.427 -12.852 13.429 1.00 14.67 153 TYR A N 1
ATOM 1140 C CA . TYR A 1 164 ? 2.198 -12.815 12.195 1.00 15.29 153 TYR A CA 1
ATOM 1141 C C . TYR A 1 164 ? 1.296 -12.571 10.980 1.00 15.70 153 TYR A C 1
ATOM 1142 O O . TYR A 1 164 ? 1.615 -11.765 10.114 1.00 15.43 153 TYR A O 1
ATOM 1151 N N . GLN A 1 165 ? 0.163 -13.265 10.940 1.00 15.91 154 GLN A N 1
ATOM 1152 C CA . GLN A 1 165 ? -0.807 -13.154 9.851 1.00 17.01 154 GLN A CA 1
ATOM 1153 C C . GLN A 1 165 ? -1.335 -11.748 9.724 1.00 16.94 154 GLN A C 1
ATOM 1154 O O . GLN A 1 165 ? -1.550 -11.264 8.624 1.00 17.55 154 GLN A O 1
ATOM 1160 N N . ASP A 1 166 ? -1.531 -11.107 10.871 1.00 15.94 155 ASP A N 1
ATOM 1161 C CA . ASP A 1 166 ? -2.047 -9.746 10.977 1.00 15.71 155 ASP A CA 1
ATOM 1162 C C . ASP A 1 166 ? -0.982 -8.773 10.449 1.00 14.42 155 ASP A C 1
ATOM 1163 O O . ASP A 1 166 ? -1.292 -7.874 9.664 1.00 14.66 155 ASP A O 1
ATOM 1168 N N . LEU A 1 167 ? 0.262 -8.991 10.855 1.00 14.14 156 LEU A N 1
ATOM 1169 C CA . LEU A 1 167 ? 1.400 -8.212 10.379 1.00 14.15 156 LEU A CA 1
ATOM 1170 C C . LEU A 1 167 ? 1.553 -8.261 8.852 1.00 14.66 156 LEU A C 1
ATOM 1171 O O . LEU A 1 167 ? 1.675 -7.220 8.201 1.00 14.13 156 LEU A O 1
ATOM 1176 N N . VAL A 1 168 ? 1.543 -9.472 8.299 1.00 15.32 157 VAL A N 1
ATOM 1177 C CA . VAL A 1 168 ? 1.701 -9.678 6.847 1.00 16.62 157 VAL A CA 1
ATOM 1178 C C . VAL A 1 168 ? 0.470 -9.197 6.078 1.00 16.71 157 VAL A C 1
ATOM 1179 O O . VAL A 1 168 ? 0.588 -8.442 5.106 1.00 17.03 157 VAL A O 1
ATOM 1183 N N . SER A 1 169 ? -0.709 -9.585 6.557 1.00 16.52 158 SER A N 1
ATOM 1184 C CA . SER A 1 169 ? -1.960 -9.263 5.895 1.00 18.01 158 SER A CA 1
ATOM 1185 C C . SER A 1 169 ? -2.234 -7.765 5.844 1.00 17.00 158 SER A C 1
ATOM 1186 O O . SER A 1 169 ? -2.641 -7.246 4.785 1.00 17.92 158 SER A O 1
ATOM 1189 N N . ARG A 1 170 ? -1.965 -7.056 6.945 1.00 14.98 159 ARG A N 1
ATOM 1190 C CA . ARG A 1 170 ? -2.159 -5.607 6.983 1.00 15.11 159 ARG A CA 1
ATOM 1191 C C . ARG A 1 170 ? -1.111 -4.845 6.166 1.00 14.64 159 ARG A C 1
ATOM 1192 O O . ARG A 1 170 ? -1.436 -3.856 5.540 1.00 15.29 159 ARG A O 1
ATOM 1200 N N . THR A 1 171 ? 0.137 -5.306 6.190 1.00 13.97 160 THR A N 1
ATOM 1201 C CA . THR A 1 171 ? 1.177 -4.675 5.373 1.00 15.05 160 THR A CA 1
ATOM 1202 C C . THR A 1 171 ? 0.854 -4.823 3.888 1.00 15.97 160 THR A C 1
ATOM 1203 O O . THR A 1 171 ? 0.964 -3.850 3.115 1.00 14.81 160 THR A O 1
ATOM 1207 N N . ARG A 1 172 ? 0.426 -6.027 3.503 1.00 16.21 161 ARG A N 1
ATOM 1208 C CA . ARG A 1 172 ? 0.053 -6.277 2.106 1.00 17.59 161 ARG A CA 1
ATOM 1209 C C . ARG A 1 172 ? -1.115 -5.394 1.722 1.00 17.54 161 ARG A C 1
ATOM 1210 O O . ARG A 1 172 ? -1.098 -4.809 0.653 1.00 18.40 161 ARG A O 1
ATOM 1218 N N . ALA A 1 173 ? -2.115 -5.283 2.603 1.00 17.42 162 ALA A N 1
ATOM 1219 C CA . ALA A 1 173 ? -3.327 -4.509 2.339 1.00 17.27 162 ALA A CA 1
ATOM 1220 C C . ALA A 1 173 ? -2.967 -3.061 2.092 1.00 17.51 162 ALA A C 1
ATOM 1221 O O . ALA A 1 173 ? -3.560 -2.396 1.240 1.00 17.95 162 ALA A O 1
ATOM 1223 N N . ALA A 1 174 ? -1.987 -2.570 2.852 1.00 17.28 163 ALA A N 1
ATOM 1224 C CA . ALA A 1 174 ? -1.572 -1.185 2.715 1.00 17.29 163 ALA A CA 1
ATOM 1225 C C . ALA A 1 174 ? -0.944 -0.928 1.345 1.00 18.06 163 ALA A C 1
ATOM 1226 O O . ALA A 1 174 ? -1.157 0.139 0.749 1.00 18.35 163 ALA A O 1
ATOM 1228 N N . LEU A 1 175 ? -0.178 -1.897 0.862 1.00 18.25 164 LEU A N 1
ATOM 1229 C CA . LEU A 1 175 ? 0.498 -1.789 -0.446 1.00 19.77 164 LEU A CA 1
ATOM 1230 C C . LEU A 1 175 ? -0.470 -1.990 -1.607 1.00 20.54 164 LEU A C 1
ATOM 1231 O O . LEU A 1 175 ? -0.426 -1.254 -2.602 1.00 21.00 164 LEU A O 1
ATOM 1236 N N . VAL A 1 176 ? -1.367 -2.961 -1.463 1.00 21.47 165 VAL A N 1
ATOM 1237 C CA . VAL A 1 176 ? -2.417 -3.258 -2.452 1.00 22.17 165 VAL A CA 1
ATOM 1238 C C . VAL A 1 176 ? -3.422 -2.127 -2.685 1.00 22.46 165 VAL A C 1
ATOM 1239 O O . VAL A 1 176 ? -3.967 -1.987 -3.791 1.00 22.57 165 VAL A O 1
ATOM 1243 N N . LYS A 1 177 ? -3.674 -1.329 -1.652 1.00 22.92 166 LYS A N 1
ATOM 1244 C CA . LYS A 1 177 ? -4.583 -0.178 -1.722 1.00 23.56 166 LYS A CA 1
ATOM 1245 C C . LYS A 1 177 ? -4.303 0.775 -2.875 1.00 23.14 166 LYS A C 1
ATOM 1246 O O . LYS A 1 177 ? -5.231 1.323 -3.447 1.00 24.30 166 LYS A O 1
ATOM 1252 N N . ASN A 1 178 ? -3.028 0.986 -3.189 1.00 22.49 167 ASN A N 1
ATOM 1253 C CA . ASN A 1 178 ? -2.611 1.949 -4.203 1.00 21.44 167 ASN A CA 1
ATOM 1254 C C . ASN A 1 178 ? -1.259 1.466 -4.740 1.00 21.48 167 ASN A C 1
ATOM 1255 O O . ASN A 1 178 ? -0.308 1.353 -3.972 1.00 20.58 167 ASN A O 1
ATOM 1260 N N . PRO A 1 179 ? -1.171 1.101 -6.046 1.00 21.16 168 PRO A N 1
ATOM 1261 C CA . PRO A 1 179 ? 0.098 0.577 -6.553 1.00 21.18 168 PRO A CA 1
ATOM 1262 C C . PRO A 1 179 ? 1.261 1.582 -6.491 1.00 20.80 168 PRO A C 1
ATOM 1263 O O . PRO A 1 179 ? 2.419 1.179 -6.615 1.00 21.38 168 PRO A O 1
ATOM 1267 N N . GLN A 1 180 ? 0.961 2.864 -6.277 1.00 19.92 169 GLN A N 1
ATOM 1268 C CA . GLN A 1 180 ? 2.013 3.865 -6.094 1.00 19.42 169 GLN A CA 1
ATOM 1269 C C . GLN A 1 180 ? 2.514 3.981 -4.643 1.00 18.23 169 GLN A C 1
ATOM 1270 O O . GLN A 1 180 ? 3.419 4.799 -4.335 1.00 17.77 169 GLN A O 1
ATOM 1276 N N . ASN A 1 181 ? 1.908 3.226 -3.735 1.00 17.47 170 ASN A N 1
ATOM 1277 C CA . ASN A 1 181 ? 2.372 3.263 -2.357 1.00 16.01 170 ASN A CA 1
ATOM 1278 C C . ASN A 1 181 ? 3.775 2.687 -2.265 1.00 16.51 170 ASN A C 1
ATOM 1279 O O . ASN A 1 181 ? 4.112 1.758 -3.000 1.00 16.76 170 ASN A O 1
ATOM 1284 N N . LYS A 1 182 ? 4.599 3.252 -1.381 1.00 15.72 171 LYS A N 1
ATOM 1285 C CA . LYS A 1 182 ? 5.996 2.846 -1.249 1.00 15.82 171 LYS A CA 1
ATOM 1286 C C . LYS A 1 182 ? 6.259 2.396 0.189 1.00 15.16 171 LYS A C 1
ATOM 1287 O O . LYS A 1 182 ? 5.855 3.081 1.104 1.00 16.10 171 LYS A O 1
ATOM 1293 N N . PHE A 1 183 ? 6.926 1.257 0.374 1.00 14.98 172 PHE A N 1
ATOM 1294 C CA . PHE A 1 183 ? 7.157 0.687 1.722 1.00 14.03 172 PHE A CA 1
ATOM 1295 C C . PHE A 1 183 ? 8.479 1.186 2.305 1.00 13.38 172 PHE A C 1
ATOM 1296 O O . PHE A 1 183 ? 9.547 0.963 1.724 1.00 13.39 172 PHE A O 1
ATOM 1304 N N . LEU A 1 184 ? 8.418 1.773 3.494 1.00 12.52 173 LEU A N 1
ATOM 1305 C CA . LEU A 1 184 ? 9.619 2.318 4.122 1.00 12.62 173 LEU A CA 1
ATOM 1306 C C . LEU A 1 184 ? 10.279 1.313 5.062 1.00 11.83 173 LEU A C 1
ATOM 1307 O O . LEU A 1 184 ? 11.430 1.505 5.465 1.00 12.71 173 LEU A O 1
ATOM 1312 N N . GLY A 1 185 ? 9.524 0.290 5.472 1.00 10.73 174 GLY A N 1
ATOM 1313 C CA . GLY A 1 185 ? 10.064 -0.722 6.385 1.00 9.89 174 GLY A CA 1
ATOM 1314 C C . GLY A 1 185 ? 9.195 -0.928 7.606 1.00 10.38 174 GLY A C 1
ATOM 1315 O O . GLY A 1 185 ? 8.052 -0.487 7.639 1.00 9.58 174 GLY A O 1
ATOM 1316 N N . VAL A 1 186 ? 9.744 -1.683 8.569 1.00 10.27 175 VAL A N 1
ATOM 1317 C CA . VAL A 1 186 ? 9.045 -2.063 9.793 1.00 10.81 175 VAL A CA 1
ATOM 1318 C C . VAL A 1 186 ? 9.767 -1.425 10.971 1.00 10.64 175 VAL A C 1
ATOM 1319 O O . VAL A 1 186 ? 10.975 -1.541 11.090 1.00 12.60 175 VAL A O 1
ATOM 1323 N N . CYS A 1 187 ? 9.016 -0.748 11.826 1.00 10.34 176 CYS A N 1
ATOM 1324 C CA . CYS A 1 187 ? 9.502 -0.326 13.137 1.00 11.05 176 CYS A CA 1
ATOM 1325 C C . CYS A 1 187 ? 9.044 -1.387 14.118 1.00 11.26 176 CYS A C 1
ATOM 1326 O O . CYS A 1 187 ? 7.864 -1.538 14.379 1.00 11.93 176 CYS A O 1
ATOM 1329 N N . TRP A 1 188 ? 10.013 -2.101 14.665 1.00 9.70 177 TRP A N 1
ATOM 1330 C CA . TRP A 1 188 ? 9.785 -3.262 15.531 1.00 9.66 177 TRP A CA 1
ATOM 1331 C C . TRP A 1 188 ? 10.340 -2.952 16.911 1.00 10.22 177 TRP A C 1
ATOM 1332 O O . TRP A 1 188 ? 11.511 -2.641 17.010 1.00 9.88 177 TRP A O 1
ATOM 1343 N N . MET A 1 189 ? 9.526 -3.077 17.976 1.00 8.33 178 MET A N 1
ATOM 1344 C CA . MET A 1 189 ? 10.063 -3.004 19.334 1.00 8.61 178 MET A CA 1
ATOM 1345 C C . MET A 1 189 ? 9.447 -4.130 20.088 1.00 8.94 178 MET A C 1
ATOM 1346 O O . MET A 1 189 ? 8.264 -4.094 20.391 1.00 8.56 178 MET A O 1
ATOM 1351 N N . GLN A 1 190 ? 10.263 -5.144 20.350 1.00 8.99 179 GLN A N 1
ATOM 1352 C CA . GLN A 1 190 ? 9.796 -6.351 20.996 1.00 9.23 179 GLN A CA 1
ATOM 1353 C C . GLN A 1 190 ? 10.967 -7.082 21.625 1.00 8.95 179 GLN A C 1
ATOM 1354 O O . GLN A 1 190 ? 12.100 -7.007 21.144 1.00 10.47 179 GLN A O 1
ATOM 1360 N N . GLY A 1 191 ? 10.674 -7.771 22.719 1.00 9.20 180 GLY A N 1
ATOM 1361 C CA . GLY A 1 191 ? 11.648 -8.642 23.362 1.00 9.42 180 GLY A CA 1
ATOM 1362 C C . GLY A 1 191 ? 11.435 -8.765 24.842 1.00 8.85 180 GLY A C 1
ATOM 1363 O O . GLY A 1 191 ? 11.815 -9.774 25.456 1.00 10.07 180 GLY A O 1
ATOM 1364 N N . GLU A 1 192 ? 10.810 -7.740 25.425 1.00 9.26 181 GLU A N 1
ATOM 1365 C CA . GLU A 1 192 ? 10.719 -7.609 26.894 1.00 9.84 181 GLU A CA 1
ATOM 1366 C C . GLU A 1 192 ? 10.242 -8.893 27.573 1.00 9.80 181 GLU A C 1
ATOM 1367 O O . GLU A 1 192 ? 10.867 -9.353 28.520 1.00 10.41 181 GLU A O 1
ATOM 1373 N N . PHE A 1 193 ? 9.110 -9.432 27.134 1.00 9.31 182 PHE A N 1
ATOM 1374 C CA . PHE A 1 193 ? 8.570 -10.624 27.846 1.00 10.85 182 PHE A CA 1
ATOM 1375 C C . PHE A 1 193 ? 9.451 -11.839 27.642 1.00 10.86 182 PHE A C 1
ATOM 1376 O O . PHE A 1 193 ? 9.591 -12.683 28.545 1.00 12.43 182 PHE A O 1
ATOM 1384 N N . ASP A 1 194 ? 10.063 -11.925 26.478 1.00 11.89 183 ASP A N 1
ATOM 1385 C CA . ASP A 1 194 ? 10.992 -13.042 26.211 1.00 11.90 183 ASP A CA 1
ATOM 1386 C C . ASP A 1 194 ? 12.243 -13.001 27.101 1.00 12.34 183 ASP A C 1
ATOM 1387 O O . ASP A 1 194 ? 12.841 -14.043 27.366 1.00 13.83 183 ASP A O 1
ATOM 1392 N N . LEU A 1 195 ? 12.619 -11.820 27.579 1.00 13.22 184 LEU A N 1
ATOM 1393 C CA . LEU A 1 195 ? 13.739 -11.693 28.511 1.00 12.95 184 LEU A CA 1
ATOM 1394 C C . LEU A 1 195 ? 13.528 -12.473 29.793 1.00 13.23 184 LEU A C 1
ATOM 1395 O O . LEU A 1 195 ? 14.487 -12.842 30.469 1.00 14.30 184 LEU A O 1
ATOM 1400 N N . MET A 1 196 ? 12.266 -12.679 30.155 1.00 12.50 185 MET A N 1
ATOM 1401 C CA . MET A 1 196 ? 11.905 -13.272 31.438 1.00 13.03 185 MET A CA 1
ATOM 1402 C C . MET A 1 196 ? 11.837 -14.782 31.427 1.00 13.83 185 MET A C 1
ATOM 1403 O O . MET A 1 196 ? 11.837 -15.395 32.492 1.00 13.10 185 MET A O 1
ATOM 1408 N N . THR A 1 197 ? 11.706 -15.377 30.233 1.00 14.27 186 THR A N 1
ATOM 1409 C CA . THR A 1 197 ? 11.396 -16.814 30.164 1.00 15.08 186 THR A CA 1
ATOM 1410 C C . THR A 1 197 ? 12.678 -17.644 30.212 1.00 16.83 186 THR A C 1
ATOM 1411 O O . THR A 1 197 ? 13.773 -17.153 29.901 1.00 16.68 186 THR A O 1
ATOM 1415 N N . SER A 1 198 ? 12.536 -18.902 30.609 1.00 18.09 187 SER A N 1
ATOM 1416 C CA . SER A 1 198 ? 13.699 -19.794 30.677 1.00 19.93 187 SER A CA 1
ATOM 1417 C C . SER A 1 198 ? 14.173 -20.111 29.252 1.00 20.71 187 SER A C 1
ATOM 1418 O O . SER A 1 198 ? 15.329 -20.502 29.042 1.00 21.60 187 SER A O 1
ATOM 1421 N N . ASP A 1 199 ? 13.291 -19.908 28.283 1.00 20.71 188 ASP A N 1
ATOM 1422 C CA . ASP A 1 199 ? 13.611 -20.141 26.868 1.00 20.65 188 ASP A CA 1
ATOM 1423 C C . ASP A 1 199 ? 14.038 -18.879 26.080 1.00 19.93 188 ASP A C 1
ATOM 1424 O O . ASP A 1 199 ? 13.908 -18.833 24.854 1.00 19.43 188 ASP A O 1
ATOM 1429 N N . TYR A 1 200 ? 14.560 -17.868 26.770 1.00 18.63 189 TYR A N 1
ATOM 1430 C CA . TYR A 1 200 ? 14.930 -16.599 26.118 1.00 18.64 189 TYR A CA 1
ATOM 1431 C C . TYR A 1 200 ? 15.904 -16.778 24.963 1.00 18.18 189 TYR A C 1
ATOM 1432 O O . TYR A 1 200 ? 15.912 -15.981 24.027 1.00 16.93 189 TYR A O 1
ATOM 1441 N N . ALA A 1 201 ? 16.738 -17.820 25.039 1.00 17.73 190 ALA A N 1
ATOM 1442 C CA . ALA A 1 201 ? 17.803 -17.998 24.069 1.00 17.37 190 ALA A CA 1
ATOM 1443 C C . ALA A 1 201 ? 17.291 -18.475 22.714 1.00 16.81 190 ALA A C 1
ATOM 1444 O O . ALA A 1 201 ? 18.001 -18.361 21.703 1.00 18.05 190 ALA A O 1
ATOM 1446 N N . SER A 1 202 ? 16.051 -18.973 22.668 1.00 16.45 191 SER A N 1
ATOM 1447 C CA . SER A 1 202 ? 15.434 -19.313 21.390 1.00 16.36 191 SER A CA 1
ATOM 1448 C C . SER A 1 202 ? 14.924 -18.079 20.613 1.00 15.75 191 SER A C 1
ATOM 1449 O O . SER A 1 202 ? 14.621 -18.179 19.441 1.00 16.32 191 SER A O 1
ATOM 1452 N N . HIS A 1 203 ? 14.825 -16.927 21.265 1.00 15.58 192 HIS A N 1
ATOM 1453 C CA . HIS A 1 203 ? 14.232 -15.753 20.607 1.00 14.24 192 HIS A CA 1
ATOM 1454 C C . HIS A 1 203 ? 14.987 -15.367 19.326 1.00 13.87 192 HIS A C 1
ATOM 1455 O O . HIS A 1 203 ? 14.349 -15.161 18.287 1.00 14.35 192 HIS A O 1
ATOM 1462 N N . PRO A 1 204 ? 16.332 -15.313 19.364 1.00 14.04 193 PRO A N 1
ATOM 1463 C CA . PRO A 1 204 ? 16.970 -14.882 18.083 1.00 14.77 193 PRO A CA 1
ATOM 1464 C C . PRO A 1 204 ? 16.571 -15.687 16.843 1.00 15.59 193 PRO A C 1
ATOM 1465 O O . PRO A 1 204 ? 16.261 -15.098 15.790 1.00 15.24 193 PRO A O 1
ATOM 1469 N N . GLN A 1 205 ? 16.538 -17.013 16.956 1.00 16.17 194 GLN A N 1
ATOM 1470 C CA . GLN A 1 205 ? 16.113 -17.800 15.810 1.00 17.43 194 GLN A CA 1
ATOM 1471 C C . GLN A 1 205 ? 14.636 -17.639 15.474 1.00 16.67 194 GLN A C 1
ATOM 1472 O O . GLN A 1 205 ? 14.286 -17.600 14.304 1.00 17.41 194 GLN A O 1
ATOM 1478 N N . HIS A 1 206 ? 13.772 -17.514 16.488 1.00 15.54 195 HIS A N 1
ATOM 1479 C CA . HIS A 1 206 ? 12.345 -17.278 16.231 1.00 15.88 195 HIS A CA 1
ATOM 1480 C C . HIS A 1 206 ? 12.131 -15.977 15.489 1.00 15.44 195 HIS A C 1
ATOM 1481 O O . HIS A 1 206 ? 11.371 -15.927 14.514 1.00 15.74 195 HIS A O 1
ATOM 1488 N N . PHE A 1 207 ? 12.794 -14.922 15.964 1.00 13.25 196 PHE A N 1
ATOM 1489 C CA . PHE A 1 207 ? 12.735 -13.612 15.314 1.00 13.54 196 PHE A CA 1
ATOM 1490 C C . PHE A 1 207 ? 13.271 -13.676 13.877 1.00 14.08 196 PHE A C 1
ATOM 1491 O O . PHE A 1 207 ? 12.598 -13.219 12.943 1.00 14.60 196 PHE A O 1
ATOM 1499 N N . ASN A 1 208 ? 14.457 -14.261 13.705 1.00 13.87 197 ASN A N 1
ATOM 1500 C CA . ASN A 1 208 ? 15.050 -14.343 12.367 1.00 14.21 197 ASN A CA 1
ATOM 1501 C C . ASN A 1 208 ? 14.150 -15.091 11.418 1.00 14.91 197 ASN A C 1
ATOM 1502 O O . ASN A 1 208 ? 13.973 -14.672 10.288 1.00 15.53 197 ASN A O 1
ATOM 1507 N N . HIS A 1 209 ? 13.553 -16.190 11.879 1.00 14.24 198 HIS A N 1
ATOM 1508 C CA . HIS A 1 209 ? 12.672 -16.963 11.019 1.00 15.88 198 HIS A CA 1
ATOM 1509 C C . HIS A 1 209 ? 11.436 -16.178 10.596 1.00 15.18 198 HIS A C 1
ATOM 1510 O O . HIS A 1 209 ? 10.958 -16.280 9.458 1.00 15.67 198 HIS A O 1
ATOM 1517 N N . MET A 1 210 ? 10.923 -15.359 11.509 1.00 14.81 199 MET A N 1
ATOM 1518 C CA . MET A 1 210 ? 9.759 -14.533 11.199 1.00 14.82 199 MET A CA 1
ATOM 1519 C C . MET A 1 210 ? 10.077 -13.420 10.208 1.00 14.71 199 MET A C 1
ATOM 1520 O O . MET A 1 210 ? 9.279 -13.093 9.325 1.00 15.26 199 MET A O 1
ATOM 1525 N N . VAL A 1 211 ? 11.240 -12.809 10.373 1.00 14.78 200 VAL A N 1
ATOM 1526 C CA . VAL A 1 211 ? 11.681 -11.801 9.411 1.00 14.15 200 VAL A CA 1
ATOM 1527 C C . VAL A 1 211 ? 11.867 -12.430 8.022 1.00 14.30 200 VAL A C 1
ATOM 1528 O O . VAL A 1 211 ? 11.428 -11.866 7.041 1.00 14.26 200 VAL A O 1
ATOM 1532 N N . GLU A 1 212 ? 12.488 -13.602 7.940 1.00 15.58 201 GLU A N 1
ATOM 1533 C CA . GLU A 1 212 ? 12.615 -14.249 6.623 1.00 15.98 201 GLU A CA 1
ATOM 1534 C C . GLU A 1 212 ? 11.247 -14.617 6.015 1.00 15.89 201 GLU A C 1
ATOM 1535 O O . GLU A 1 212 ? 11.055 -14.492 4.799 1.00 14.96 201 GLU A O 1
ATOM 1541 N N . ALA A 1 213 ? 10.308 -15.058 6.848 1.00 15.33 202 ALA A N 1
ATOM 1542 C CA . ALA A 1 213 ? 8.960 -15.391 6.367 1.00 16.03 202 ALA A CA 1
ATOM 1543 C C . ALA A 1 213 ? 8.244 -14.145 5.849 1.00 15.93 202 ALA A C 1
ATOM 1544 O O . ALA A 1 213 ? 7.604 -14.166 4.795 1.00 17.38 202 ALA A O 1
ATOM 1546 N N . PHE A 1 214 ? 8.363 -13.052 6.595 1.00 16.91 203 PHE A N 1
ATOM 1547 C CA . PHE A 1 214 ? 7.799 -11.772 6.206 1.00 16.79 203 PHE A CA 1
ATOM 1548 C C . PHE A 1 214 ? 8.316 -11.362 4.809 1.00 17.00 203 PHE A C 1
ATOM 1549 O O . PHE A 1 214 ? 7.543 -10.952 3.935 1.00 18.12 203 PHE A O 1
ATOM 1557 N N . ARG A 1 215 ? 9.621 -11.471 4.615 1.00 17.63 204 ARG A N 1
ATOM 1558 C CA . ARG A 1 215 ? 10.261 -11.066 3.358 1.00 18.09 204 ARG A CA 1
ATOM 1559 C C . ARG A 1 215 ? 9.836 -11.952 2.184 1.00 19.39 204 ARG A C 1
ATOM 1560 O O . ARG A 1 215 ? 9.570 -11.431 1.097 1.00 19.63 204 ARG A O 1
ATOM 1568 N N . ARG A 1 216 ? 9.714 -13.260 2.426 1.00 19.15 205 ARG A N 1
ATOM 1569 C CA . ARG A 1 216 ? 9.198 -14.179 1.413 1.00 20.80 205 ARG A CA 1
ATOM 1570 C C . ARG A 1 216 ? 7.774 -13.765 1.045 1.00 20.97 205 ARG A C 1
ATOM 1571 O O . ARG A 1 216 ? 7.454 -13.612 -0.139 1.00 21.72 205 ARG A O 1
ATOM 1579 N N . ASP A 1 217 ? 6.944 -13.511 2.062 1.00 21.64 206 ASP A N 1
ATOM 1580 C CA . ASP A 1 217 ? 5.528 -13.201 1.863 1.00 22.40 206 ASP A CA 1
ATOM 1581 C C . ASP A 1 217 ? 5.224 -11.838 1.211 1.00 23.58 206 ASP A C 1
ATOM 1582 O O . ASP A 1 217 ? 4.128 -11.643 0.666 1.00 23.55 206 ASP A O 1
ATOM 1587 N N . LEU A 1 218 ? 6.181 -10.911 1.254 1.00 24.07 207 LEU A N 1
ATOM 1588 C CA . LEU A 1 218 ? 5.994 -9.568 0.705 1.00 25.03 207 LEU A CA 1
ATOM 1589 C C . LEU A 1 218 ? 6.781 -9.346 -0.588 1.00 26.19 207 LEU A C 1
ATOM 1590 O O . LEU A 1 218 ? 6.535 -8.374 -1.306 1.00 25.41 207 LEU A O 1
ATOM 1595 N N . LYS A 1 219 ? 7.688 -10.274 -0.893 1.00 27.00 208 LYS A N 1
ATOM 1596 C CA . LYS A 1 219 ? 8.635 -10.144 -2.004 1.00 28.68 208 LYS A CA 1
ATOM 1597 C C . LYS A 1 219 ? 7.997 -9.780 -3.352 1.00 29.31 208 LYS A C 1
ATOM 1598 O O . LYS A 1 219 ? 8.561 -8.993 -4.124 1.00 29.02 208 LYS A O 1
ATOM 1604 N N . GLN A 1 220 ? 6.824 -10.351 -3.615 1.00 30.37 209 GLN A N 1
ATOM 1605 C CA . GLN A 1 220 ? 6.104 -10.146 -4.873 1.00 31.84 209 GLN A CA 1
ATOM 1606 C C . GLN A 1 220 ? 5.633 -8.704 -5.090 1.00 32.17 209 GLN A C 1
ATOM 1607 O O . GLN A 1 220 ? 5.218 -8.340 -6.201 1.00 32.03 209 GLN A O 1
ATOM 1613 N N . TYR A 1 221 ? 5.685 -7.899 -4.029 1.00 32.22 210 TYR A N 1
ATOM 1614 C CA . TYR A 1 221 ? 5.340 -6.475 -4.108 1.00 32.51 210 TYR A CA 1
ATOM 1615 C C . TYR A 1 221 ? 6.602 -5.649 -4.316 1.00 32.44 210 TYR A C 1
ATOM 1616 O O . TYR A 1 221 ? 6.627 -4.455 -3.991 1.00 32.10 210 TYR A O 1
ATOM 1625 N N . HIS A 1 222 ? 7.635 -6.299 -4.863 1.00 32.26 211 HIS A N 1
ATOM 1626 C CA . HIS A 1 222 ? 8.932 -5.679 -5.161 1.00 32.12 211 HIS A CA 1
ATOM 1627 C C . HIS A 1 222 ? 8.809 -4.289 -5.785 1.00 31.41 211 HIS A C 1
ATOM 1628 O O . HIS A 1 222 ? 9.560 -3.372 -5.437 1.00 31.36 211 HIS A O 1
ATOM 1635 N N . SER A 1 223 ? 7.848 -4.136 -6.690 1.00 30.14 212 SER A N 1
ATOM 1636 C CA . SER A 1 223 ? 7.625 -2.868 -7.368 1.00 29.08 212 SER A CA 1
ATOM 1637 C C . SER A 1 223 ? 7.378 -1.720 -6.377 1.00 28.50 212 SER A C 1
ATOM 1638 O O . SER A 1 223 ? 7.579 -0.552 -6.711 1.00 28.59 212 SER A O 1
ATOM 1641 N N . GLN A 1 224 ? 6.985 -2.071 -5.151 1.00 26.33 213 GLN A N 1
ATOM 1642 C CA . GLN A 1 224 ? 6.582 -1.099 -4.132 1.00 25.52 213 GLN A CA 1
ATOM 1643 C C . GLN A 1 224 ? 7.530 -1.068 -2.933 1.00 25.33 213 GLN A C 1
ATOM 1644 O O . GLN A 1 224 ? 7.320 -0.300 -1.990 1.00 24.87 213 GLN A O 1
ATOM 1650 N N . LEU A 1 225 ? 8.579 -1.886 -2.991 1.00 25.67 214 LEU A N 1
ATOM 1651 C CA . LEU A 1 225 ? 9.578 -1.977 -1.927 1.00 26.35 214 LEU A CA 1
ATOM 1652 C C . LEU A 1 225 ? 10.777 -1.064 -2.192 1.00 26.70 214 LEU A C 1
ATOM 1653 O O . LEU A 1 225 ? 11.811 -1.162 -1.524 1.00 25.65 214 LEU A O 1
ATOM 1658 N N . ASN A 1 226 ? 10.593 -0.140 -3.138 1.00 27.73 215 ASN A N 1
ATOM 1659 C CA . ASN A 1 226 ? 11.657 0.712 -3.656 1.00 29.33 215 ASN A CA 1
ATOM 1660 C C . ASN A 1 226 ? 12.796 -0.144 -4.209 1.00 29.73 215 ASN A C 1
ATOM 1661 O O . ASN A 1 226 ? 13.924 0.325 -4.326 1.00 31.24 215 ASN A O 1
ATOM 1666 N N . ASP A 1 230 ? 14.581 -6.980 0.764 1.00 19.45 219 ASP A N 1
ATOM 1667 C CA . ASP A 1 230 ? 14.843 -7.126 2.191 1.00 18.96 219 ASP A CA 1
ATOM 1668 C C . ASP A 1 230 ? 14.531 -5.791 2.874 1.00 17.67 219 ASP A C 1
ATOM 1669 O O . ASP A 1 230 ? 15.439 -5.099 3.363 1.00 18.43 219 ASP A O 1
ATOM 1674 N N . ALA A 1 231 ? 13.242 -5.460 2.947 1.00 16.76 220 ALA A N 1
ATOM 1675 C CA . ALA A 1 231 ? 12.815 -4.185 3.518 1.00 14.97 220 ALA A CA 1
ATOM 1676 C C . ALA A 1 231 ? 13.392 -4.080 4.933 1.00 13.69 220 ALA A C 1
ATOM 1677 O O . ALA A 1 231 ? 13.388 -5.067 5.667 1.00 13.30 220 ALA A O 1
ATOM 1679 N N . PRO A 1 232 ? 13.919 -2.895 5.311 1.00 12.84 221 PRO A N 1
ATOM 1680 C CA . PRO A 1 232 ? 14.504 -2.729 6.628 1.00 11.49 221 PRO A CA 1
ATOM 1681 C C . PRO A 1 232 ? 13.531 -2.930 7.801 1.00 10.90 221 PRO A C 1
ATOM 1682 O O . PRO A 1 232 ? 12.367 -2.498 7.765 1.00 10.46 221 PRO A O 1
ATOM 1686 N N . TRP A 1 233 ? 14.055 -3.580 8.817 1.00 10.43 222 TRP A N 1
ATOM 1687 C CA . TRP A 1 233 ? 13.449 -3.656 10.140 1.00 9.86 222 TRP A CA 1
ATOM 1688 C C . TRP A 1 233 ? 14.280 -2.766 11.050 1.00 9.99 222 TRP A C 1
ATOM 1689 O O . TRP A 1 233 ? 15.440 -3.042 11.312 1.00 10.84 222 TRP A O 1
ATOM 1700 N N . PHE A 1 234 ? 13.652 -1.706 11.533 1.00 8.29 223 PHE A N 1
ATOM 1701 C CA . PHE A 1 234 ? 14.243 -0.803 12.504 1.00 8.83 223 PHE A CA 1
ATOM 1702 C C . PHE A 1 234 ? 13.843 -1.283 13.880 1.00 9.00 223 PHE A C 1
ATOM 1703 O O . PHE A 1 234 ? 12.677 -1.196 14.282 1.00 9.47 223 PHE A O 1
ATOM 1711 N N . CYS A 1 235 ? 14.803 -1.895 14.550 1.00 9.72 224 CYS A N 1
ATOM 1712 C CA . CYS A 1 235 ? 14.492 -2.608 15.790 1.00 9.62 224 CYS A CA 1
ATOM 1713 C C . CYS A 1 235 ? 14.912 -1.731 16.962 1.00 9.88 224 CYS A C 1
ATOM 1714 O O . CYS A 1 235 ? 16.095 -1.406 17.127 1.00 10.07 224 CYS A O 1
ATOM 1717 N N . GLY A 1 236 ? 13.948 -1.324 17.774 1.00 9.91 225 GLY A N 1
ATOM 1718 C CA . GLY A 1 236 ? 14.223 -0.403 18.860 1.00 10.62 225 GLY A CA 1
ATOM 1719 C C . GLY A 1 236 ? 14.627 -1.083 20.152 1.00 10.37 225 GLY A C 1
ATOM 1720 O O . GLY A 1 236 ? 14.262 -2.228 20.436 1.00 11.09 225 GLY A O 1
ATOM 1721 N N . ASP A 1 237 ? 15.356 -0.328 20.954 1.00 10.16 226 ASP A N 1
ATOM 1722 C CA . ASP A 1 237 ? 15.792 -0.765 22.274 1.00 9.69 226 ASP A CA 1
ATOM 1723 C C . ASP A 1 237 ? 14.617 -0.789 23.282 1.00 9.38 226 ASP A C 1
ATOM 1724 O O . ASP A 1 237 ? 13.439 -0.547 22.927 1.00 9.53 226 ASP A O 1
ATOM 1729 N N . THR A 1 238 ? 14.925 -1.103 24.530 1.00 9.15 227 THR A N 1
ATOM 1730 C CA . THR A 1 238 ? 13.912 -1.150 25.583 1.00 8.93 227 THR A CA 1
ATOM 1731 C C . THR A 1 238 ? 14.348 -0.236 26.738 1.00 8.49 227 THR A C 1
ATOM 1732 O O . THR A 1 238 ? 15.374 0.454 26.631 1.00 8.96 227 THR A O 1
ATOM 1736 N N . THR A 1 239 ? 13.543 -0.185 27.808 1.00 7.65 228 THR A N 1
ATOM 1737 C CA . THR A 1 239 ? 13.828 0.718 28.929 1.00 7.80 228 THR A CA 1
ATOM 1738 C C . THR A 1 239 ? 14.893 0.181 29.870 1.00 7.57 228 THR A C 1
ATOM 1739 O O . THR A 1 239 ? 15.216 -1.013 29.849 1.00 8.77 228 THR A O 1
ATOM 1743 N N . TRP A 1 240 ? 15.355 1.059 30.751 1.00 8.55 229 TRP A N 1
ATOM 1744 C CA . TRP A 1 240 ? 16.415 0.708 31.674 1.00 8.72 229 TRP A CA 1
ATOM 1745 C C . TRP A 1 240 ? 16.006 -0.399 32.615 1.00 10.03 229 TRP A C 1
ATOM 1746 O O . TRP A 1 240 ? 16.856 -1.164 33.060 1.00 11.16 229 TRP A O 1
ATOM 1757 N N . TYR A 1 241 ? 14.707 -0.482 32.913 1.00 9.00 230 TYR A N 1
ATOM 1758 C CA . TYR A 1 241 ? 14.188 -1.555 33.797 1.00 10.47 230 TYR A CA 1
ATOM 1759 C C . TYR A 1 241 ? 14.578 -2.943 33.258 1.00 10.87 230 TYR A C 1
ATOM 1760 O O . TYR A 1 241 ? 15.127 -3.818 34.000 1.00 11.56 230 TYR A O 1
ATOM 1769 N N . TRP A 1 242 ? 14.296 -3.156 31.973 1.00 11.12 231 TRP A N 1
ATOM 1770 C CA . TRP A 1 242 ? 14.486 -4.463 31.339 1.00 11.72 231 TRP A CA 1
ATOM 1771 C C . TRP A 1 242 ? 15.978 -4.790 31.180 1.00 13.11 231 TRP A C 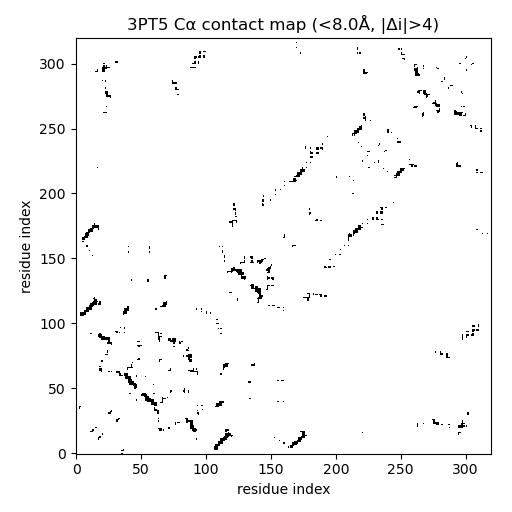1
ATOM 1772 O O . TRP A 1 242 ? 16.428 -5.893 31.476 1.00 14.11 231 TRP A O 1
ATOM 1783 N N . LYS A 1 243 ? 16.739 -3.799 30.750 1.00 12.99 232 LYS A N 1
ATOM 1784 C CA . LYS A 1 243 ? 18.195 -3.943 30.647 1.00 13.64 232 LYS A CA 1
ATOM 1785 C C . LYS A 1 243 ? 18.883 -4.237 31.964 1.00 13.95 232 LYS A C 1
ATOM 1786 O O . LYS A 1 243 ? 19.830 -5.029 31.995 1.00 14.60 232 LYS A O 1
ATOM 1792 N N . GLU A 1 244 ? 18.472 -3.576 33.044 1.00 13.85 233 GLU A N 1
ATOM 1793 C CA . GLU A 1 244 ? 19.177 -3.760 34.330 1.00 14.49 233 GLU A CA 1
ATOM 1794 C C . GLU A 1 244 ? 18.799 -5.064 34.998 1.00 15.28 233 GLU A C 1
ATOM 1795 O O . GLU A 1 244 ? 19.605 -5.653 35.711 1.00 15.76 233 GLU A O 1
ATOM 1801 N N . ASN A 1 245 ? 17.573 -5.512 34.772 1.00 14.52 234 ASN A N 1
ATOM 1802 C CA . ASN A 1 245 ? 17.026 -6.651 35.512 1.00 15.15 234 ASN A CA 1
ATOM 1803 C C . ASN A 1 245 ? 17.211 -8.002 34.809 1.00 15.83 234 ASN A C 1
ATOM 1804 O O . ASN A 1 245 ? 17.126 -9.061 35.447 1.00 16.02 234 ASN A O 1
ATOM 1809 N N . PHE A 1 246 ? 17.466 -7.959 33.502 1.00 14.74 235 PHE A N 1
ATOM 1810 C CA . PHE A 1 246 ? 17.625 -9.166 32.694 1.00 14.87 235 PHE A CA 1
ATOM 1811 C C . PHE A 1 246 ? 18.834 -8.966 31.747 1.00 14.98 235 PHE A C 1
ATOM 1812 O O . PHE A 1 246 ? 18.696 -9.081 30.543 1.00 13.65 235 PHE A O 1
ATOM 1820 N N . PRO A 1 247 ? 20.035 -8.693 32.313 1.00 15.34 236 PRO A N 1
ATOM 1821 C CA . PRO A 1 247 ? 21.185 -8.350 31.473 1.00 15.77 236 PRO A CA 1
ATOM 1822 C C . PRO A 1 247 ? 21.651 -9.485 30.535 1.00 16.31 236 PRO A C 1
ATOM 1823 O O . PRO A 1 247 ? 22.014 -9.243 29.365 1.00 15.91 236 PRO A O 1
ATOM 1827 N N . HIS A 1 248 ? 21.641 -10.718 31.032 1.00 16.93 237 HIS A N 1
ATOM 1828 C CA . HIS A 1 248 ? 22.055 -11.866 30.229 1.00 17.09 237 HIS A CA 1
ATOM 1829 C C . HIS A 1 248 ? 21.101 -12.113 29.072 1.00 15.67 237 HIS A C 1
ATOM 1830 O O . HIS A 1 248 ? 21.520 -12.277 27.921 1.00 15.83 237 HIS A O 1
ATOM 1837 N N . ALA A 1 249 ? 19.804 -12.085 29.370 1.00 14.41 238 ALA A N 1
ATOM 1838 C CA . ALA A 1 249 ? 18.809 -12.244 28.329 1.00 12.69 238 ALA A CA 1
ATOM 1839 C C . ALA A 1 249 ? 18.806 -11.033 27.383 1.00 13.01 238 ALA A C 1
ATOM 1840 O O . ALA A 1 249 ? 18.610 -11.186 26.202 1.00 13.84 238 ALA A O 1
ATOM 1842 N N . TYR A 1 250 ? 18.994 -9.826 27.912 1.00 12.68 239 TYR A N 1
ATOM 1843 C CA . TYR A 1 250 ? 19.056 -8.642 27.066 1.00 12.43 239 TYR A CA 1
ATOM 1844 C C . TYR A 1 250 ? 20.185 -8.728 26.021 1.00 14.12 239 TYR A C 1
ATOM 1845 O O . TYR A 1 250 ? 19.996 -8.419 24.831 1.00 14.31 239 TYR A O 1
ATOM 1854 N N . GLU A 1 251 ? 21.347 -9.200 26.466 1.00 14.86 240 GLU A N 1
ATOM 1855 C CA . GLU A 1 251 ? 22.498 -9.366 25.599 1.00 16.95 240 GLU A CA 1
ATOM 1856 C C . GLU A 1 251 ? 22.183 -10.345 24.453 1.00 16.46 240 GLU A C 1
ATOM 1857 O O . GLU A 1 251 ? 22.546 -10.091 23.308 1.00 17.84 240 GLU A O 1
ATOM 1863 N N . ALA A 1 252 ? 21.463 -11.429 24.751 1.00 15.62 241 ALA A N 1
ATOM 1864 C CA . ALA A 1 252 ? 21.113 -12.406 23.717 1.00 14.55 241 ALA A CA 1
ATOM 1865 C C . ALA A 1 252 ? 20.063 -11.857 22.764 1.00 14.50 241 ALA A C 1
ATOM 1866 O O . ALA A 1 252 ? 20.240 -11.860 21.531 1.00 15.64 241 ALA A O 1
ATOM 1868 N N . ILE A 1 253 ? 18.983 -11.335 23.338 1.00 12.94 242 ILE A N 1
ATOM 1869 C CA . ILE A 1 253 ? 17.848 -10.922 22.530 1.00 12.25 242 ILE A CA 1
ATOM 1870 C C . ILE A 1 253 ? 18.086 -9.630 21.762 1.00 12.05 242 ILE A C 1
ATOM 1871 O O . ILE A 1 253 ? 17.914 -9.577 20.527 1.00 11.43 242 ILE A O 1
ATOM 1876 N N . TYR A 1 254 ? 18.484 -8.595 22.494 1.00 11.93 243 TYR A N 1
ATOM 1877 C CA . TYR A 1 254 ? 18.673 -7.291 21.869 1.00 11.82 243 TYR A CA 1
ATOM 1878 C C . TYR A 1 254 ? 20.019 -7.222 21.162 1.00 12.08 243 TYR A C 1
ATOM 1879 O O . TYR A 1 254 ? 20.176 -6.472 20.190 1.00 13.50 243 TYR A O 1
ATOM 1888 N N . GLY A 1 255 ? 20.967 -8.050 21.583 1.00 12.88 244 GLY A N 1
ATOM 1889 C CA . GLY A 1 255 ? 22.232 -8.135 20.855 1.00 12.79 244 GLY A CA 1
ATOM 1890 C C . GLY A 1 255 ? 22.001 -8.668 19.449 1.00 12.84 244 GLY A C 1
ATOM 1891 O O . GLY A 1 255 ? 22.653 -8.228 18.488 1.00 14.33 244 GLY A O 1
ATOM 1892 N N . ASN A 1 256 ? 21.026 -9.557 19.307 1.00 12.39 245 ASN A N 1
ATOM 1893 C CA . ASN A 1 256 ? 20.705 -10.115 18.015 1.00 13.39 245 ASN A CA 1
ATOM 1894 C C . ASN A 1 256 ? 20.129 -9.080 17.035 1.00 13.34 245 ASN A C 1
ATOM 1895 O O . ASN A 1 256 ? 20.120 -9.285 15.824 1.00 14.58 245 ASN A O 1
ATOM 1900 N N . TYR A 1 257 ? 19.625 -7.976 17.564 1.00 13.39 246 TYR A N 1
ATOM 1901 C CA . TYR A 1 257 ? 19.150 -6.876 16.712 1.00 14.27 246 TYR A CA 1
ATOM 1902 C C . TYR A 1 257 ? 20.314 -6.039 16.182 1.00 15.99 246 TYR A C 1
ATOM 1903 O O . TYR A 1 257 ? 20.142 -5.284 15.230 1.00 15.35 246 TYR A O 1
ATOM 1912 N N . GLN A 1 258 ? 21.475 -6.178 16.823 1.00 17.38 247 GLN A N 1
ATOM 1913 C CA . GLN A 1 258 ? 22.681 -5.399 16.519 1.00 18.90 247 GLN A CA 1
ATOM 1914 C C . GLN A 1 258 ? 23.705 -6.210 15.728 1.00 18.91 247 GLN A C 1
ATOM 1915 O O . GLN A 1 258 ? 24.563 -5.650 15.036 1.00 18.97 247 GLN A O 1
ATOM 1921 N N . ASN A 1 259 ? 23.649 -7.530 15.869 1.00 18.81 248 ASN A N 1
ATOM 1922 C CA . ASN A 1 259 ? 24.587 -8.427 15.204 1.00 19.78 248 ASN A CA 1
ATOM 1923 C C . ASN A 1 259 ? 23.864 -9.501 14.407 1.00 19.37 248 ASN A C 1
ATOM 1924 O O . ASN A 1 259 ? 24.306 -10.650 14.342 1.00 20.97 248 ASN A O 1
ATOM 1929 N N . ASN A 1 260 ? 22.776 -9.117 13.754 1.00 18.31 249 ASN A N 1
ATOM 1930 C CA . ASN A 1 260 ? 21.959 -10.084 13.045 1.00 17.23 249 ASN A CA 1
ATOM 1931 C C . ASN A 1 260 ? 22.634 -10.639 11.778 1.00 17.40 249 ASN A C 1
ATOM 1932 O O . ASN A 1 260 ? 23.366 -9.917 11.097 1.00 16.08 249 ASN A O 1
ATOM 1937 N N . ILE A 1 261 ? 22.358 -11.904 11.459 1.00 17.42 250 ILE A N 1
ATOM 1938 C CA . ILE A 1 261 ? 22.871 -12.521 10.230 1.00 18.56 250 ILE A CA 1
ATOM 1939 C C . ILE A 1 261 ? 22.107 -12.050 8.994 1.00 18.04 250 ILE A C 1
ATOM 1940 O O . ILE A 1 261 ? 22.629 -12.083 7.884 1.00 18.27 250 ILE A O 1
ATOM 1945 N N . LEU A 1 262 ? 20.885 -11.558 9.192 1.00 16.79 251 LEU A N 1
ATOM 1946 C CA . LEU A 1 262 ? 20.083 -11.069 8.079 1.00 15.59 251 LEU A CA 1
ATOM 1947 C C . LEU A 1 262 ? 20.435 -9.634 7.666 1.00 15.52 251 LEU A C 1
ATOM 1948 O O . LEU A 1 262 ? 20.906 -8.825 8.480 1.00 15.29 251 LEU A O 1
ATOM 1953 N N . ALA A 1 263 ? 20.200 -9.324 6.394 1.00 15.11 252 ALA A N 1
ATOM 1954 C CA . ALA A 1 263 ? 20.454 -7.983 5.874 1.00 14.55 252 ALA A CA 1
ATOM 1955 C C . ALA A 1 263 ? 19.412 -6.996 6.422 1.00 14.93 252 ALA A C 1
ATOM 1956 O O . ALA A 1 263 ? 18.254 -7.362 6.658 1.00 14.24 252 ALA A O 1
ATOM 1958 N N . ASN A 1 264 ? 19.847 -5.749 6.613 1.00 14.93 253 ASN A N 1
ATOM 1959 C CA . ASN A 1 264 ? 18.944 -4.626 6.853 1.00 15.15 253 ASN A CA 1
ATOM 1960 C C . ASN A 1 264 ? 18.156 -4.763 8.141 1.00 14.75 253 ASN A C 1
ATOM 1961 O O . ASN A 1 264 ? 16.969 -4.479 8.187 1.00 14.91 253 ASN A O 1
ATOM 1966 N N . ILE A 1 265 ? 18.858 -5.170 9.188 1.00 14.96 254 ILE A N 1
ATOM 1967 C CA . ILE A 1 265 ? 18.291 -5.165 10.516 1.00 14.47 254 ILE A CA 1
ATOM 1968 C C . ILE A 1 265 ? 19.014 -4.030 11.212 1.00 14.66 254 ILE A C 1
ATOM 1969 O O . ILE A 1 265 ? 20.231 -4.111 11.442 1.00 14.90 254 ILE A O 1
ATOM 1974 N N . ILE A 1 266 ? 18.272 -2.964 11.532 1.00 13.26 255 ILE A N 1
ATOM 1975 C CA . ILE A 1 266 ? 18.904 -1.739 12.008 1.00 12.94 255 ILE A CA 1
ATOM 1976 C C . ILE A 1 266 ? 18.488 -1.468 13.453 1.00 11.62 255 ILE A C 1
ATOM 1977 O O . ILE A 1 266 ? 17.314 -1.230 13.727 1.00 12.22 255 ILE A O 1
ATOM 1982 N N . PHE A 1 267 ? 19.467 -1.523 14.355 1.00 11.04 256 PHE A N 1
ATOM 1983 C CA . PHE A 1 267 ? 19.228 -1.284 15.771 1.00 10.74 256 PHE A CA 1
ATOM 1984 C C . PHE A 1 267 ? 19.088 0.201 16.061 1.00 10.96 256 PHE A C 1
ATOM 1985 O O . PHE A 1 267 ? 19.953 1.027 15.701 1.00 11.76 256 PHE A O 1
ATOM 1993 N N . VAL A 1 268 ? 17.981 0.552 16.707 1.00 9.69 257 VAL A N 1
ATOM 1994 C CA . VAL A 1 268 ? 17.706 1.931 17.047 1.00 9.67 257 VAL A CA 1
ATOM 1995 C C . VAL A 1 268 ? 17.735 2.086 18.564 1.00 10.50 257 VAL A C 1
ATOM 1996 O O . VAL A 1 268 ? 16.906 1.506 19.240 1.00 10.74 257 VAL A O 1
ATOM 2000 N N . ASP A 1 269 ? 18.667 2.874 19.108 1.00 11.26 258 ASP A N 1
ATOM 2001 C CA . ASP A 1 269 ? 18.667 3.087 20.544 1.00 11.90 258 ASP A CA 1
ATOM 2002 C C . ASP A 1 269 ? 18.451 4.531 20.972 1.00 11.05 258 ASP A C 1
ATOM 2003 O O . ASP A 1 269 ? 18.428 5.429 20.127 1.00 11.60 258 ASP A O 1
ATOM 2008 N N . PHE A 1 270 ? 18.248 4.763 22.274 1.00 10.68 259 PHE A N 1
ATOM 2009 C CA . PHE A 1 270 ? 17.756 6.071 22.728 1.00 10.23 259 PHE A CA 1
ATOM 2010 C C . PHE A 1 270 ? 18.587 6.699 23.821 1.00 10.84 259 PHE A C 1
ATOM 2011 O O . PHE A 1 270 ? 18.471 7.902 24.093 1.00 11.45 259 PHE A O 1
ATOM 2019 N N . GLN A 1 271 ? 19.384 5.881 24.506 1.00 11.46 260 GLN A N 1
ATOM 2020 C CA . GLN A 1 271 ? 20.146 6.442 25.601 1.00 12.94 260 GLN A CA 1
ATOM 2021 C C . GLN A 1 271 ? 21.487 5.750 25.786 1.00 12.69 260 GLN A C 1
ATOM 2022 O O . GLN A 1 271 ? 21.770 4.709 25.149 1.00 12.76 260 GLN A O 1
ATOM 2028 N N . GLN A 1 272 ? 22.293 6.355 26.647 1.00 13.14 261 GLN A N 1
ATOM 2029 C CA . GLN A 1 272 ? 23.626 5.850 26.952 1.00 13.47 261 GLN A CA 1
ATOM 2030 C C . GLN A 1 272 ? 23.578 4.630 27.851 1.00 13.37 261 GLN A C 1
ATOM 2031 O O . GLN A 1 272 ? 22.595 4.362 28.580 1.00 13.46 261 GLN A O 1
ATOM 2037 N N . GLN A 1 273 ? 24.668 3.884 27.828 1.00 13.72 262 GLN A N 1
ATOM 2038 C CA . GLN A 1 273 ? 24.821 2.760 28.723 1.00 14.14 262 GLN A CA 1
ATOM 2039 C C . GLN A 1 273 ? 24.598 3.126 30.188 1.00 13.47 262 GLN A C 1
ATOM 2040 O O . GLN A 1 273 ? 25.173 4.094 30.691 1.00 13.66 262 GLN A O 1
ATOM 2046 N N . GLY A 1 274 ? 23.751 2.349 30.869 1.00 12.29 263 GLY A N 1
ATOM 2047 C CA . GLY A 1 274 ? 23.536 2.549 32.309 1.00 11.94 263 GLY A CA 1
ATOM 2048 C C . GLY A 1 274 ? 22.625 3.716 32.668 1.00 13.27 263 GLY A C 1
ATOM 2049 O O . GLY A 1 274 ? 22.368 3.938 33.849 1.00 14.42 263 GLY A O 1
ATOM 2050 N N . ALA A 1 275 ? 22.150 4.465 31.664 1.00 12.81 264 ALA A N 1
ATOM 2051 C CA . ALA A 1 275 ? 21.283 5.608 31.911 1.00 13.57 264 ALA A CA 1
ATOM 2052 C C . ALA A 1 275 ? 19.930 5.128 32.394 1.00 13.59 264 ALA A C 1
ATOM 2053 O O . ALA A 1 275 ? 19.469 4.060 31.981 1.00 14.42 264 ALA A O 1
ATOM 2055 N N . ARG A 1 276 ? 19.306 5.912 33.260 1.00 14.06 265 ARG A N 1
ATOM 2056 C CA . ARG A 1 276 ? 17.874 5.718 33.555 1.00 13.32 265 ARG A CA 1
ATOM 2057 C C . ARG A 1 276 ? 17.118 6.844 32.881 1.00 14.06 265 ARG A C 1
ATOM 2058 O O . ARG A 1 276 ? 17.638 7.453 31.947 1.00 15.04 265 ARG A O 1
ATOM 2066 N N . GLY A 1 277 ? 15.883 7.096 33.293 1.00 13.32 266 GLY A N 1
ATOM 2067 C CA . GLY A 1 277 ? 15.102 8.119 32.619 1.00 11.51 266 GLY A CA 1
ATOM 2068 C C . GLY A 1 277 ? 14.242 7.547 31.503 1.00 11.54 266 GLY A C 1
ATOM 2069 O O . GLY A 1 277 ? 14.406 6.386 31.086 1.00 11.91 266 GLY A O 1
ATOM 2070 N N . LEU A 1 278 ? 13.291 8.374 31.072 1.00 10.54 267 LEU A N 1
ATOM 2071 C CA . LEU A 1 278 ? 12.454 8.175 29.870 1.00 9.76 267 LEU A CA 1
ATOM 2072 C C . LEU A 1 278 ? 11.231 7.290 30.048 1.00 9.47 267 LEU A C 1
ATOM 2073 O O . LEU A 1 278 ? 10.574 6.932 29.059 1.00 9.46 267 LEU A O 1
ATOM 2078 N N . THR A 1 279 ? 10.971 6.881 31.277 1.00 9.04 268 THR A N 1
ATOM 2079 C CA . THR A 1 279 ? 9.881 5.943 31.495 1.00 8.86 268 THR A CA 1
ATOM 2080 C C . THR A 1 279 ? 8.687 6.577 32.206 1.00 7.50 268 THR A C 1
ATOM 2081 O O . THR A 1 279 ? 8.750 7.734 32.652 1.00 7.98 268 THR A O 1
ATOM 2085 N N . ASN A 1 280 ? 7.634 5.776 32.365 1.00 7.45 269 ASN A N 1
ATOM 2086 C CA . ASN A 1 280 ? 6.490 6.159 33.189 1.00 7.91 269 ASN A CA 1
ATOM 2087 C C . ASN A 1 280 ? 6.768 6.219 34.694 1.00 8.84 269 ASN A C 1
ATOM 2088 O O . ASN A 1 280 ? 5.865 6.581 35.467 1.00 9.24 269 ASN A O 1
ATOM 2093 N N . ALA A 1 281 ? 7.979 5.895 35.151 1.00 9.35 270 ALA A N 1
ATOM 2094 C CA . ALA A 1 281 ? 8.296 6.104 36.573 1.00 10.52 270 ALA A CA 1
ATOM 2095 C C . ALA A 1 281 ? 7.990 7.585 36.889 1.00 11.02 270 ALA A C 1
ATOM 2096 O O . ALA A 1 281 ? 8.430 8.456 36.163 1.00 11.65 270 ALA A O 1
ATOM 2098 N N . PRO A 1 282 ? 7.177 7.856 37.943 1.00 13.25 271 PRO A N 1
ATOM 2099 C CA . PRO A 1 282 ? 6.723 9.248 38.125 1.00 14.62 271 PRO A CA 1
ATOM 2100 C C . PRO A 1 282 ? 7.835 10.289 38.123 1.00 16.01 271 PRO A C 1
ATOM 2101 O O . PRO A 1 282 ? 7.676 11.379 37.538 1.00 16.43 271 PRO A O 1
ATOM 2105 N N . ASP A 1 283 ? 8.960 9.948 38.750 1.00 16.28 272 ASP A N 1
ATOM 2106 C CA . ASP A 1 283 ? 10.109 10.860 38.822 1.00 17.65 272 ASP A CA 1
ATOM 2107 C C . ASP A 1 283 ? 10.741 11.124 37.441 1.00 16.61 272 ASP A C 1
ATOM 2108 O O . ASP A 1 283 ? 11.441 12.134 37.232 1.00 18.19 272 ASP A O 1
ATOM 2113 N N . GLU A 1 284 ? 10.455 10.245 36.474 1.00 14.55 273 GLU A N 1
ATOM 2114 C CA . GLU A 1 284 ? 11.046 10.387 35.142 1.00 13.11 273 GLU A CA 1
ATOM 2115 C C . GLU A 1 284 ? 10.164 11.107 34.128 1.00 12.74 273 GLU A C 1
ATOM 2116 O O . GLU A 1 284 ? 10.604 11.363 33.001 1.00 11.58 273 GLU A O 1
ATOM 2122 N N . ASP A 1 285 ? 8.934 11.443 34.527 1.00 11.99 274 ASP A N 1
ATOM 2123 C CA . ASP A 1 285 ? 7.967 12.010 33.595 1.00 12.18 274 ASP A CA 1
ATOM 2124 C C . ASP A 1 285 ? 7.367 13.289 34.196 1.00 13.13 274 ASP A C 1
ATOM 2125 O O . ASP A 1 285 ? 6.173 13.336 34.534 1.00 14.15 274 ASP A O 1
ATOM 2130 N N . PRO A 1 286 ? 8.186 14.334 34.316 1.00 13.60 275 PRO A N 1
ATOM 2131 C CA . PRO A 1 286 ? 7.660 15.551 34.961 1.00 14.22 275 PRO A CA 1
ATOM 2132 C C . PRO A 1 286 ? 6.589 16.255 34.115 1.00 14.81 275 PRO A C 1
ATOM 2133 O O . PRO A 1 286 ? 6.594 16.147 32.890 1.00 15.18 275 PRO A O 1
ATOM 2137 N N . ASP A 1 287 ? 5.706 16.984 34.793 1.00 16.05 276 ASP A N 1
ATOM 2138 C CA . ASP A 1 287 ? 4.738 17.868 34.164 1.00 16.87 276 ASP A CA 1
ATOM 2139 C C . ASP A 1 287 ? 5.397 19.028 33.441 1.00 16.81 276 ASP A C 1
ATOM 2140 O O . ASP A 1 287 ? 6.534 19.431 33.764 1.00 17.26 276 ASP A O 1
ATOM 2145 N N . ASP A 1 288 ? 4.663 19.580 32.479 1.00 16.81 277 ASP A N 1
ATOM 2146 C CA . ASP A 1 288 ? 4.967 20.918 31.946 1.00 16.73 277 ASP A CA 1
ATOM 2147 C C . ASP A 1 288 ? 3.683 21.743 32.000 1.00 16.69 277 ASP A C 1
ATOM 2148 O O . ASP A 1 288 ? 2.841 21.619 31.118 1.00 17.03 277 ASP A O 1
ATOM 2153 N N . LEU A 1 289 ? 3.529 22.537 33.068 1.00 16.09 278 LEU A N 1
ATOM 2154 C CA . LEU A 1 289 ? 2.296 23.287 33.343 1.00 16.73 278 LEU A CA 1
ATOM 2155 C C . LEU A 1 289 ? 1.986 24.261 32.220 1.00 15.89 278 LEU A C 1
ATOM 2156 O O . LEU A 1 289 ? 0.812 24.467 31.851 1.00 15.89 278 LEU A O 1
ATOM 2161 N N . SER A 1 290 ? 3.048 24.822 31.630 1.00 16.17 279 SER A N 1
ATOM 2162 C CA . SER A 1 290 ? 2.873 25.840 30.606 1.00 15.65 279 SER A CA 1
ATOM 2163 C C . SER A 1 290 ? 2.159 25.329 29.341 1.00 16.14 279 SER A C 1
ATOM 2164 O O . SER A 1 290 ? 1.535 26.115 28.605 1.00 16.08 279 SER A O 1
ATOM 2167 N N . THR A 1 291 ? 2.225 24.014 29.109 1.00 15.51 280 THR A N 1
ATOM 2168 C CA . THR A 1 291 ? 1.622 23.394 27.919 1.00 16.06 280 THR A CA 1
ATOM 2169 C C . THR A 1 291 ? 0.429 22.506 28.287 1.00 16.13 280 THR A C 1
ATOM 2170 O O . THR A 1 291 ? -0.269 21.995 27.409 1.00 17.50 280 THR A O 1
ATOM 2174 N N . GLY A 1 292 ? 0.193 22.326 29.578 1.00 16.02 281 GLY A N 1
ATOM 2175 C CA . GLY A 1 292 ? -0.939 21.529 30.030 1.00 15.54 281 GLY A CA 1
ATOM 2176 C C . GLY A 1 292 ? -0.602 20.048 30.076 1.00 14.83 281 GLY A C 1
ATOM 2177 O O . GLY A 1 292 ? -1.513 19.204 30.189 1.00 15.25 281 GLY A O 1
ATOM 2178 N N . TYR A 1 293 ? 0.692 19.738 30.036 1.00 13.55 282 TYR A N 1
ATOM 2179 C CA . TYR A 1 293 ? 1.142 18.332 30.154 1.00 12.82 282 TYR A CA 1
ATOM 2180 C C . TYR A 1 293 ? 1.227 17.911 31.620 1.00 12.87 282 TYR A C 1
ATOM 2181 O O . TYR A 1 293 ? 2.046 18.427 32.369 1.00 14.10 282 TYR A O 1
ATOM 2190 N N . TYR A 1 294 ? 0.403 16.942 32.000 1.00 12.61 283 TYR A N 1
ATOM 2191 C CA . TYR A 1 294 ? 0.456 16.280 33.298 1.00 12.10 283 TYR A CA 1
ATOM 2192 C C . TYR A 1 294 ? 0.898 14.835 33.036 1.00 11.46 283 TYR A C 1
ATOM 2193 O O . TYR A 1 294 ? 0.329 14.146 32.179 1.00 11.43 283 TYR A O 1
ATOM 2202 N N . GLY A 1 295 ? 1.977 14.452 33.703 1.00 10.70 284 GLY A N 1
ATOM 2203 C CA . GLY A 1 295 ? 2.654 13.179 33.457 1.00 10.89 284 GLY A CA 1
ATOM 2204 C C . GLY A 1 295 ? 2.030 12.055 34.242 1.00 10.40 284 GLY A C 1
ATOM 2205 O O . GLY A 1 295 ? 0.954 12.185 34.821 1.00 11.18 284 GLY A O 1
ATOM 2206 N N . SER A 1 296 ? 2.753 10.953 34.269 1.00 9.58 285 SER A N 1
ATOM 2207 C CA . SER A 1 296 ? 2.250 9.691 34.826 1.00 10.11 285 SER A CA 1
ATOM 2208 C C . SER A 1 296 ? 2.038 9.674 36.332 1.00 10.20 285 SER A C 1
ATOM 2209 O O . SER A 1 296 ? 1.358 8.775 36.849 1.00 11.66 285 SER A O 1
ATOM 2212 N N . ALA A 1 297 ? 2.582 10.677 37.033 1.00 11.13 286 ALA A N 1
ATOM 2213 C CA . ALA A 1 297 ? 2.512 10.726 38.487 1.00 11.74 286 ALA A CA 1
ATOM 2214 C C . ALA A 1 297 ? 1.065 10.766 38.965 1.00 11.92 286 ALA A C 1
ATOM 2215 O O . ALA A 1 297 ? 0.798 10.342 40.083 1.00 12.33 286 ALA A O 1
ATOM 2217 N N . TYR A 1 298 ? 0.155 11.227 38.097 1.00 11.20 287 TYR A N 1
ATOM 2218 C CA . TYR A 1 298 ? -1.261 11.367 38.455 1.00 11.88 287 TYR A CA 1
ATOM 2219 C C . TYR A 1 298 ? -2.060 10.084 38.343 1.00 11.72 287 TYR A C 1
ATOM 2220 O O . TYR A 1 298 ? -3.202 10.000 38.812 1.00 12.32 287 TYR A O 1
ATOM 2229 N N . ARG A 1 299 ? -1.474 9.063 37.721 1.00 9.97 288 ARG A N 1
ATOM 2230 C CA . ARG A 1 299 ? -2.148 7.772 37.581 1.00 11.25 288 ARG A CA 1
ATOM 2231 C C . ARG A 1 299 ? -2.060 6.918 38.850 1.00 11.43 288 ARG A C 1
ATOM 2232 O O . ARG A 1 299 ? -1.190 7.108 39.688 1.00 12.52 288 ARG A O 1
ATOM 2240 N N . SER A 1 300 ? -2.971 5.952 38.929 1.00 12.52 289 SER A N 1
ATOM 2241 C CA . SER A 1 300 ? -3.183 5.143 40.126 1.00 13.73 289 SER A CA 1
ATOM 2242 C C . SER A 1 300 ? -3.519 3.732 39.629 1.00 14.01 289 SER A C 1
ATOM 2243 O O . SER A 1 300 ? -3.784 3.564 38.449 1.00 15.10 289 SER A O 1
ATOM 2246 N N . PRO A 1 301 ? -3.503 2.711 40.515 1.00 14.73 290 PRO A N 1
ATOM 2247 C CA . PRO A 1 301 ? -3.819 1.358 40.015 1.00 15.80 290 PRO A CA 1
ATOM 2248 C C . PRO A 1 301 ? -5.146 1.254 39.252 1.00 16.74 290 PRO A C 1
ATOM 2249 O O . PRO A 1 301 ? -5.254 0.474 38.322 1.00 19.01 290 PRO A O 1
ATOM 2253 N N . GLU A 1 302 ? -6.125 2.071 39.622 1.00 17.37 291 GLU A N 1
ATOM 2254 C CA . GLU A 1 302 ? -7.434 2.101 38.956 1.00 18.38 291 GLU A CA 1
ATOM 2255 C C . GLU A 1 302 ? -7.412 2.642 37.518 1.00 17.08 291 GLU A C 1
ATOM 2256 O O . GLU A 1 302 ? -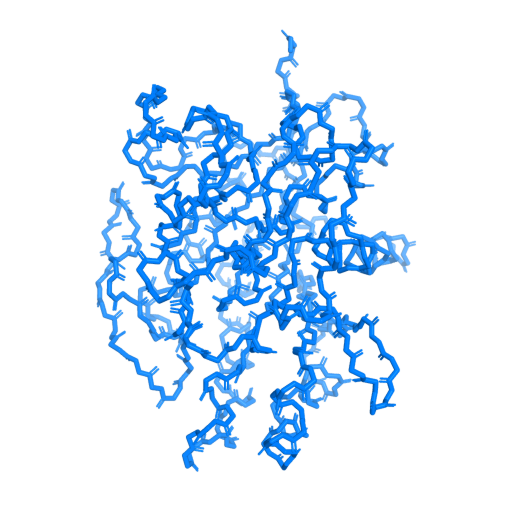8.400 2.521 36.795 1.00 17.97 291 GLU A O 1
ATOM 2262 N N . ASN A 1 303 ? -6.296 3.259 37.113 1.00 15.78 292 ASN A N 1
ATOM 2263 C CA . ASN A 1 303 ? -6.217 3.839 35.773 1.00 15.22 292 ASN A CA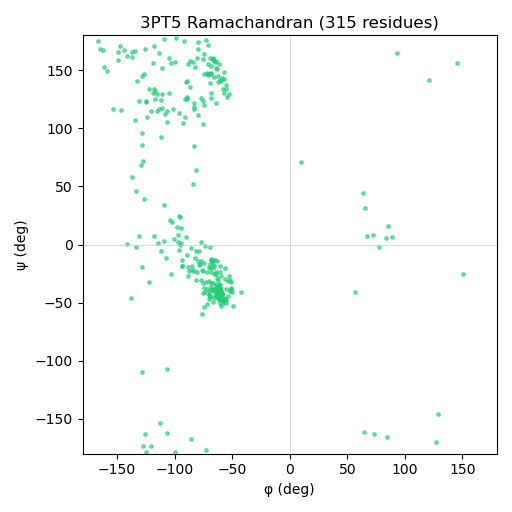 1
ATOM 2264 C C . ASN A 1 303 ? -4.864 3.687 35.045 1.00 13.88 292 ASN A C 1
ATOM 2265 O O . ASN A 1 303 ? -4.744 4.121 33.892 1.00 14.92 292 ASN A O 1
ATOM 2270 N N . TRP A 1 304 ? -3.879 3.050 35.663 1.00 12.69 293 TRP A N 1
ATOM 2271 C CA . TRP A 1 304 ? -2.581 2.921 34.967 1.00 13.35 293 TRP A CA 1
ATOM 2272 C C . TRP A 1 304 ? -2.527 1.622 34.169 1.00 14.60 293 TRP A C 1
ATOM 2273 O O . TRP A 1 304 ? -3.456 0.821 34.247 1.00 15.06 293 TRP A O 1
ATOM 2284 N N . THR A 1 305 ? -1.456 1.418 33.406 1.00 14.38 294 THR A N 1
ATOM 2285 C CA . THR A 1 305 ? -1.340 0.236 32.592 1.00 15.97 294 THR A CA 1
ATOM 2286 C C . THR A 1 305 ? -0.878 -0.875 33.529 1.00 16.32 294 THR A C 1
ATOM 2287 O O . THR A 1 305 ? -1.709 -1.648 34.036 1.00 18.02 294 THR A O 1
ATOM 2291 N N A THR A 1 306 ? 0.406 -0.853 33.851 0.50 16.45 295 THR A N 1
ATOM 2292 N N B THR A 1 306 ? 0.431 -0.960 33.749 0.50 16.11 295 THR A N 1
ATOM 2293 C CA A THR A 1 306 ? 1.081 -1.925 34.542 0.50 17.21 295 THR A CA 1
ATOM 2294 C CA B THR A 1 306 ? 0.996 -1.949 34.650 0.50 16.48 295 THR A CA 1
ATOM 2295 C C A THR A 1 306 ? 1.595 -1.388 35.897 0.50 17.07 295 THR A C 1
ATOM 2296 C C B THR A 1 306 ? 1.398 -1.337 35.970 0.50 16.60 295 THR A C 1
ATOM 2297 O O A THR A 1 306 ? 2.023 -0.226 35.984 0.50 16.83 295 THR A O 1
ATOM 2298 O O B THR A 1 306 ? 1.619 -0.126 36.091 0.50 16.61 295 THR A O 1
ATOM 2305 N N . ALA A 1 307 ? 1.538 -2.202 36.959 1.00 17.24 296 ALA A N 1
ATOM 2306 C CA . ALA A 1 307 ? 2.076 -1.785 38.242 1.00 17.62 296 ALA A CA 1
ATOM 2307 C C . ALA A 1 307 ? 3.565 -1.410 38.192 1.00 18.24 296 ALA A C 1
ATOM 2308 O O . ALA A 1 307 ? 3.999 -0.493 38.889 1.00 18.79 296 ALA A O 1
ATOM 2310 N N . LEU A 1 308 ? 4.339 -2.100 37.348 1.00 17.19 297 LEU A N 1
ATOM 2311 C CA . LEU A 1 308 ? 5.745 -1.759 37.094 1.00 16.74 297 LEU A CA 1
ATOM 2312 C C . LEU A 1 308 ? 5.828 -0.534 36.194 1.00 16.69 297 LEU A C 1
ATOM 2313 O O . LEU A 1 308 ? 5.606 -0.640 34.993 1.00 18.91 297 LEU A O 1
ATOM 2318 N N . ARG A 1 309 ? 6.143 0.616 36.760 1.00 13.36 298 ARG A N 1
ATOM 2319 C CA . ARG A 1 309 ? 6.057 1.883 35.998 1.00 11.65 298 ARG A CA 1
ATOM 2320 C C . ARG A 1 309 ? 7.176 2.031 34.978 1.00 10.13 298 ARG A C 1
ATOM 2321 O O . ARG A 1 309 ? 6.938 2.490 33.858 1.00 10.52 298 ARG A O 1
ATOM 2329 N N . SER A 1 310 ? 8.381 1.646 35.385 1.00 10.17 299 SER A N 1
ATOM 2330 C CA . SER A 1 310 ? 9.618 1.826 34.607 1.00 9.12 299 SER A CA 1
ATOM 2331 C C . SER A 1 310 ? 9.737 0.860 33.414 1.00 8.47 299 SER A C 1
ATOM 2332 O O . SER A 1 310 ? 10.681 0.940 32.620 1.00 9.26 299 SER A O 1
ATOM 2335 N N . SER A 1 311 ? 8.754 -0.008 33.241 1.00 8.25 300 SER A N 1
ATOM 2336 C CA . SER A 1 311 ? 8.817 -0.959 32.160 1.00 8.25 300 SER A CA 1
ATOM 2337 C C . SER A 1 311 ? 8.426 -0.395 30.790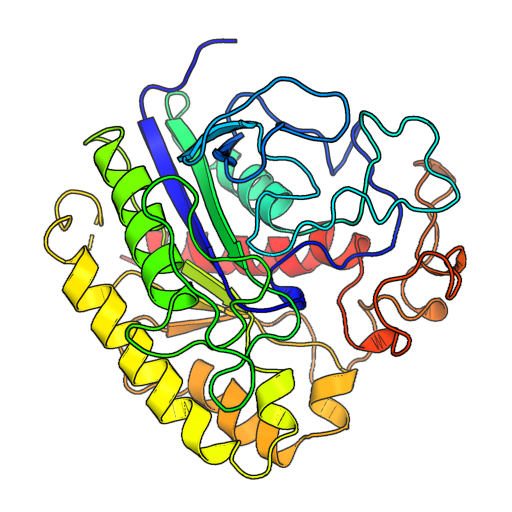 1.00 7.05 300 SER A C 1
ATOM 2338 O O . SER A 1 311 ? 8.670 -1.053 29.750 1.00 7.63 300 SER A O 1
ATOM 2341 N N . HIS A 1 312 ? 7.809 0.786 30.794 1.00 7.01 301 HIS A N 1
ATOM 2342 C CA . HIS A 1 312 ? 7.419 1.448 29.553 1.00 6.01 301 HIS A CA 1
ATOM 2343 C C . HIS A 1 312 ? 7.925 2.874 29.431 1.00 7.20 301 HIS A C 1
ATOM 2344 O O . HIS A 1 312 ? 8.023 3.618 30.435 1.00 7.39 301 HIS A O 1
ATOM 2351 N N . PHE A 1 313 ? 8.228 3.257 28.184 1.00 8.08 302 PHE A N 1
ATOM 2352 C CA . PHE A 1 313 ? 8.638 4.641 27.896 1.00 7.89 302 PHE A CA 1
ATOM 2353 C C . PHE A 1 313 ? 7.490 5.610 28.092 1.00 7.79 302 PHE A C 1
ATOM 2354 O O . PHE A 1 313 ? 6.328 5.248 27.899 1.00 7.90 302 PHE A O 1
ATOM 2362 N N . SER A 1 314 ? 7.838 6.829 28.513 1.00 8.15 303 SER A N 1
ATOM 2363 C CA . SER A 1 314 ? 6.844 7.879 28.806 1.00 7.57 303 SER A CA 1
ATOM 2364 C C . SER A 1 314 ? 6.263 8.467 27.529 1.00 8.00 303 SER A C 1
ATOM 2365 O O . SER A 1 314 ? 6.826 8.330 26.432 1.00 7.88 303 SER A O 1
ATOM 2368 N N . SER A 1 315 ? 5.141 9.171 27.686 1.00 7.32 304 SER A N 1
ATOM 2369 C CA . SER A 1 315 ? 4.572 9.906 26.559 1.00 8.63 304 SER A CA 1
ATOM 2370 C C . SER A 1 315 ? 5.567 10.930 26.003 1.00 8.31 304 SER A C 1
ATOM 2371 O O . SER A 1 315 ? 5.714 11.058 24.790 1.00 9.95 304 SER A O 1
ATOM 2374 N N . ALA A 1 316 ? 6.243 11.635 26.913 1.00 9.16 305 ALA A N 1
ATOM 2375 C CA . ALA A 1 316 ? 7.260 12.628 26.569 1.00 7.98 305 ALA A CA 1
ATOM 2376 C C . ALA A 1 316 ? 8.404 12.000 25.772 1.00 8.49 305 ALA A C 1
ATOM 2377 O O . ALA A 1 316 ? 8.830 12.573 24.792 1.00 9.72 305 ALA A O 1
ATOM 2379 N N . ALA A 1 317 ? 8.913 10.845 26.219 1.00 9.08 306 ALA A N 1
ATOM 2380 C CA . ALA A 1 317 ? 10.000 10.175 25.465 1.00 8.91 306 ALA A CA 1
ATOM 2381 C C . ALA A 1 317 ? 9.561 9.774 24.072 1.00 9.86 306 ALA A C 1
ATOM 2382 O O . ALA A 1 317 ? 10.336 9.807 23.116 1.00 10.35 306 ALA A O 1
ATOM 2384 N N . ARG A 1 318 ? 8.308 9.368 23.960 1.00 9.14 307 ARG A N 1
ATOM 2385 C CA . ARG A 1 318 ? 7.814 8.899 22.674 1.00 9.04 307 ARG A CA 1
ATOM 2386 C C . ARG A 1 318 ? 7.698 10.063 21.689 1.00 9.66 307 ARG A C 1
ATOM 2387 O O . ARG A 1 318 ? 8.128 9.943 20.551 1.00 10.73 307 ARG A O 1
ATOM 2395 N N . ARG A 1 319 ? 7.197 11.203 22.163 1.00 9.67 308 ARG A N 1
ATOM 2396 C CA . ARG A 1 319 ? 7.169 12.460 21.376 1.00 10.68 308 ARG A CA 1
ATOM 2397 C C . ARG A 1 319 ? 8.522 13.020 21.031 1.00 11.69 308 ARG A C 1
ATOM 2398 O O . ARG A 1 319 ? 8.661 13.784 20.060 1.00 13.55 308 ARG A O 1
ATOM 2406 N N . GLY A 1 320 ? 9.517 12.693 21.846 1.00 11.00 309 GLY A N 1
ATOM 2407 C CA . GLY A 1 320 ? 10.851 13.251 21.680 1.00 10.68 309 GLY A CA 1
ATOM 2408 C C . GLY A 1 320 ? 11.868 12.266 21.125 1.00 11.01 309 GLY A C 1
ATOM 2409 O O . GLY A 1 320 ? 11.846 11.920 19.949 1.00 10.43 309 GLY A O 1
ATOM 2410 N N . ILE A 1 321 ? 12.773 11.821 21.987 1.00 11.11 310 ILE A N 1
ATOM 2411 C CA . ILE A 1 321 ? 13.945 11.086 21.528 1.00 10.99 310 ILE A CA 1
ATOM 2412 C C . ILE A 1 321 ? 13.577 9.792 20.814 1.00 9.98 310 ILE A C 1
ATOM 2413 O O . ILE A 1 321 ? 14.263 9.396 19.881 1.00 9.63 310 ILE A O 1
ATOM 2418 N N . ILE A 1 322 ? 12.499 9.120 21.236 1.00 9.01 311 ILE A N 1
ATOM 2419 C CA . ILE A 1 322 ? 12.211 7.808 20.594 1.00 8.97 311 ILE A CA 1
ATOM 2420 C C . ILE A 1 322 ? 11.837 8.009 19.125 1.00 8.69 311 ILE A C 1
ATOM 2421 O O . ILE A 1 322 ? 12.379 7.366 18.223 1.00 9.71 311 ILE A O 1
ATOM 2426 N N . SER A 1 323 ? 10.918 8.932 18.861 1.00 9.30 312 SER A N 1
ATOM 2427 C CA . SER A 1 323 ? 10.550 9.202 17.486 1.00 9.46 312 SER A CA 1
ATOM 2428 C C . SER A 1 323 ? 11.671 9.896 16.734 1.00 9.42 312 SER A C 1
ATOM 2429 O O . SER A 1 323 ? 11.840 9.618 15.560 1.00 9.12 312 SER A O 1
ATOM 2432 N N . ASP A 1 324 ? 12.482 10.716 17.421 1.00 10.87 313 ASP A N 1
ATOM 2433 C CA . ASP A 1 324 ? 13.675 11.303 16.784 1.00 11.49 313 ASP A CA 1
ATOM 2434 C C . ASP A 1 324 ? 14.576 10.220 16.237 1.00 11.43 313 ASP A C 1
ATOM 2435 O O . ASP A 1 324 ? 15.028 10.308 15.103 1.00 11.62 313 ASP A O 1
ATOM 2440 N N . ARG A 1 325 ? 14.835 9.189 17.049 1.00 9.81 314 ARG A N 1
ATOM 2441 C CA . ARG A 1 325 ? 15.883 8.222 16.691 1.00 9.97 314 ARG A CA 1
ATOM 2442 C C . ARG A 1 325 ? 15.393 7.307 15.569 1.00 9.67 314 ARG A C 1
ATOM 2443 O O . ARG A 1 325 ? 16.168 6.940 14.663 1.00 10.03 314 ARG A O 1
ATOM 2451 N N . PHE A 1 326 ? 14.115 6.931 15.597 1.00 8.44 315 PHE A N 1
ATOM 2452 C CA . PHE A 1 326 ? 13.579 6.174 14.453 1.00 8.38 315 PHE A CA 1
ATOM 2453 C C . PHE A 1 326 ? 13.645 6.957 13.169 1.00 8.50 315 PHE A C 1
ATOM 2454 O O . PHE A 1 326 ? 14.046 6.402 12.153 1.00 9.33 315 PHE A O 1
ATOM 2462 N N . VAL A 1 327 ? 13.218 8.225 13.210 1.00 9.28 316 VAL A N 1
ATOM 2463 C CA . VAL A 1 327 ? 13.214 9.043 12.010 1.00 10.29 316 VAL A CA 1
ATOM 2464 C C . VAL A 1 327 ? 14.651 9.226 11.481 1.00 10.47 316 VAL A C 1
ATOM 2465 O O . VAL A 1 327 ? 14.875 9.134 10.275 1.00 11.58 316 VAL A O 1
ATOM 2469 N N . GLU A 1 328 ? 15.608 9.470 12.366 1.00 11.04 317 GLU A N 1
ATOM 2470 C CA . GLU A 1 328 ? 17.018 9.559 11.936 1.00 11.72 317 GLU A CA 1
ATOM 2471 C C . GLU A 1 328 ? 17.427 8.259 11.198 1.00 11.29 317 GLU A C 1
ATOM 2472 O O . GLU A 1 328 ? 18.084 8.299 10.144 1.00 11.00 317 GLU A O 1
ATOM 2478 N N . ALA A 1 329 ? 17.070 7.106 11.770 1.00 10.29 318 ALA A N 1
ATOM 2479 C CA . ALA A 1 329 ? 17.435 5.821 11.170 1.00 9.35 318 ALA A CA 1
ATOM 2480 C C . ALA A 1 329 ? 16.762 5.541 9.832 1.00 9.80 318 ALA A C 1
ATOM 2481 O O . ALA A 1 329 ? 17.382 4.981 8.904 1.00 10.02 318 ALA A O 1
ATOM 2483 N N . ILE A 1 330 ? 15.491 5.912 9.732 1.00 9.09 319 ILE A N 1
ATOM 2484 C CA . ILE A 1 330 ? 14.744 5.678 8.513 1.00 10.04 319 ILE A CA 1
ATOM 2485 C C . ILE A 1 330 ? 15.268 6.575 7.365 1.00 10.05 319 ILE A C 1
ATOM 2486 O O . ILE A 1 330 ? 15.513 6.097 6.270 1.00 10.94 319 ILE A O 1
ATOM 2491 N N . LEU A 1 331 ? 15.509 7.843 7.670 1.00 11.33 320 LEU A N 1
ATOM 2492 C CA . LEU A 1 331 ? 16.047 8.784 6.676 1.00 12.13 320 LEU A CA 1
ATOM 2493 C C . LEU A 1 331 ? 17.426 8.360 6.212 1.00 12.42 320 LEU A C 1
ATOM 2494 O O . LEU A 1 331 ? 17.710 8.352 5.010 1.00 13.73 320 LEU A O 1
ATOM 2499 N N . GLN A 1 332 ? 18.277 7.983 7.160 1.00 12.96 321 GLN A N 1
ATOM 2500 C CA . GLN A 1 332 ? 19.613 7.503 6.836 1.00 13.19 321 GLN A CA 1
ATOM 2501 C C . GLN A 1 332 ? 19.566 6.277 5.934 1.00 13.39 321 GLN A C 1
ATOM 2502 O O . GLN A 1 332 ? 20.279 6.216 4.930 1.00 15.05 321 GLN A O 1
ATOM 2508 N N . PHE A 1 333 ? 18.733 5.294 6.273 1.00 12.71 322 PHE A N 1
ATOM 2509 C CA . PHE A 1 333 ? 18.682 4.077 5.483 1.00 12.42 322 PHE A CA 1
ATOM 2510 C C . PHE A 1 333 ? 18.328 4.398 4.037 1.00 12.65 322 PHE A C 1
ATOM 2511 O O . PHE A 1 333 ? 18.988 3.949 3.094 1.00 12.17 322 PHE A O 1
ATOM 2519 N N . TRP A 1 334 ? 17.283 5.192 3.873 1.00 12.18 323 TRP A N 1
ATOM 2520 C CA . TRP A 1 334 ? 16.765 5.481 2.544 1.00 13.32 323 TRP A CA 1
ATOM 2521 C C . TRP A 1 334 ? 17.657 6.402 1.721 1.00 14.88 323 TRP A C 1
ATOM 2522 O O . TRP A 1 334 ? 17.629 6.335 0.493 1.00 15.82 323 TRP A O 1
ATOM 2533 N N . ARG A 1 335 ? 18.480 7.206 2.400 1.00 15.19 324 ARG A N 1
ATOM 2534 C CA . ARG A 1 335 ? 19.444 8.113 1.742 1.00 15.94 324 ARG A CA 1
ATOM 2535 C C . ARG A 1 335 ? 20.776 7.458 1.372 1.00 17.62 324 ARG A C 1
ATOM 2536 O O . ARG A 1 335 ? 21.523 7.993 0.538 1.00 16.66 324 ARG A O 1
ATOM 2544 N N . GLU A 1 336 ? 21.120 6.354 2.030 1.00 18.44 325 GLU A N 1
ATOM 2545 C CA . GLU A 1 336 ? 22.439 5.752 1.834 1.00 21.02 325 GLU A CA 1
ATOM 2546 C C . GLU A 1 336 ? 22.422 4.731 0.695 1.00 22.32 325 GLU A C 1
ATOM 2547 O O . GLU A 1 336 ? 23.418 4.052 0.455 1.00 22.91 325 GLU A O 1
ATOM 2553 N N . ARG A 1 337 ? 21.300 4.630 -0.011 1.00 23.71 326 ARG A N 1
ATOM 2554 C CA . ARG A 1 337 ? 21.217 3.760 -1.185 1.00 25.60 326 ARG A CA 1
ATOM 2555 C C . ARG A 1 337 ? 20.556 4.472 -2.365 1.00 26.03 326 ARG A C 1
ATOM 2556 O O . ARG A 1 337 ? 20.528 3.931 -3.471 1.00 27.37 326 ARG A O 1
#

Nearest PDB structures (foldseek):
  3pt5-assembly1_A  TM=1.003E+00  e=2.342E-75  Escherichia coli O157:H7 str. EDL933
  1zmb-assembly2_C  TM=7.807E-01  e=1.112E-10  Clostridium acetobutylicum ATCC 824
  8f9q-assembly2_B  TM=5.459E-01  e=5.933E-06  Cavia porcellus
  1f6y-assembly1_B  TM=3.073E-01  e=1.581E+00  Moorella thermoacetica ATCC 39073
  5nh4-assembly1_B  TM=4.174E-01  e=6.555E+00  Piromyces sp. E2

Sequence (320 aa):
IISPDYYYVLTVAGQSNAMAYGEGLPLPDREDAPHPRIKQLARFAHTHPGGPSCHFNDIIPLTHCPHDVQDMQSYHHPLATNHQTQYGTVGQALHIARKLLPFIPDNAGILIVPCCRGGSAFTAGSEGTYSERHGASHDACRWGTDTPLYQDLVSRTRAALVKNPQNKFLGVCWMQGEFDLMTSDYASHPQHFNHMVEAFRRDLKQYHSQLNDAPWFCGDTTWYWKENFPHAYEAIYGNYQNNILANIIFVDFQQQGARGLTNAPDEDPDDLSTGYYGSAYRSPENWTTTALRSSHFSSAARRGIISDRFVEAILQFWRER

Foldseek 3Di:
DDAFPAEAEEEFEAADQSFFQAQWWDQCVPLFPWDRQEWEFAFDQAQAVVHHGDWGGDTDIATQHHRELAGFQQLAHPPDDDSVRGGGGGFQPRLLQVVCVVVDDPRYGYYYYHHYYHQAEQPDFDLADADPRRAGHSRHRHDAPPGSSLCRRLVSSVSSCVVHVQHAYLAYEYEYQQNLLPDPPLLCQLVRVVRSLVNSCVSCVVSVSRHCNRAYEYEDFAPVSCVPRVVSCCNNLVCLVVPPDPRRHYFYQDDPPDHAQWLPVVRFPADVVSPMDGNVSDDPVRHDDPPTRRYGHNVSSSPRVSVRVSVVSVVVVVVD

Secondary structure (DSSP, 8-state):
----SEEEEEEEEESGGGSS-B-SPP-TTTTT---TTEEEE--SSBSSTTS-B--TT-EEE--SS---SS--TT---TT-S-TTTS-S-B-THHHHHHHHGGGS-TTEEEEEEEEE-TT-BSSSS----EETTTEE-TT--B-STTSHHHHHHHHHHHHHHHT-TT-EEEEEEEE--TGGGGSTTGGGHHHHHHHHHHHHHHHHGGGGGG-----EEEE---HHHHHH-HHHHHHHTGGGTS-SSTTEEEE--S-TT---SBSSGGGS--BGGGTB--GGG--TTT-S-S-GGGSB-HHHIIIIIHHHHHHHHHHHHH--

Solvent-accessible surface area: 12911 Å² total; per-residue (Å²): 197,140,95,22,81,24,16,46,0,0,0,5,0,0,1,10,0,2,4,2,16,0,1,0,5,0,11,26,128,120,69,0,22,65,56,79,53,0,37,1,0,0,21,27,74,88,15,34,45,65,12,92,92,18,57,28,21,56,65,11,60,0,14,3,0,5,0,2,5,36,72,2,6,83,81,43,2,60,75,11,129,67,83,87,56,27,5,0,0,0,0,2,3,0,4,1,0,72,60,4,16,105,112,21,59,138,68,0,0,0,0,0,0,1,1,0,37,3,26,0,1,7,25,40,31,61,88,19,93,42,45,149,188,111,2,8,29,159,76,0,16,74,3,12,61,103,9,9,1,5,61,0,0,6,33,0,0,76,24,0,0,96,92,38,112,102,0,66,2,12,0,0,3,0,3,0,0,2,79,0,6,92,33,122,71,48,68,31,0,20,98,69,0,3,94,0,0,58,4,1,28,159,48,4,143,125,34,128,78,12,35,99,98,11,1,0,0,0,0,4,2,0,31,33,11,48,75,79,49,85,130,8,35,127,33,0,1,15,22,0,91,123,27,141,31,52,47,24,44,48,4,45,17,40,152,184,70,35,141,21,46,0,1,10,54,124,32,2,97,57,65,130,101,36,28,9,67,0,0,60,100,9,35,104,157,36,52,28,52,78,89,36,13,2,10,0,2,0,46,4,0,25,25,61,0,0,53,88,0,10,82,16,2,32,115,9,63,167,106,157